Protein AF-A0A422QKW9-F1 (afdb_monomer)

Organism: NCBI:txid373040

Foldseek 3Di:
DDPDPDDPCVPPDDPVVVVVVVVVVVVVVLLVLLVVLCVVLVHDSLLLVVLLLQAPAPFFDALVQSCLQVVHDSVVSVVSQVVCVVSVQKDWDQGPVGSVGIGIHGDPVSNVSNVVSVVSNVVVVVVLVPDPPVVSLVVLLVVLLVLLVVVVDSNHRDWLWLLQAPQKDQQCPPPDQQRIDGNVVGDRARSVNIDTRDNPGDGDDPVSSNVSSVSSD

Radius of gyration: 20.52 Å; Cα contacts (8 Å, |Δi|>4): 238; chains: 1; bounding box: 56×59×45 Å

Secondary structure (DSSP, 8-state):
---PPPPGGGGPPPHHHHHHHHHHHHHHHHHHHTHHHHHHTT--HHHHHHHHHHTT-SSPBPHHHHHHHHT--HHHHHHHHHHHHHTTSEEEEE-SS-TTSEEEEE-HHHHHHHHHHHHHTHHHHHHHHTS-HHHHHHHHHHHHHHHHHHHTSTTSPPP-BGGGBTTEETTSSTTSSS--EETTTTEE--GGG--BS-TT--BPPHHHHHHHHHHH-

pLDDT: mean 90.17, std 8.01, range [47.41, 98.44]

Mean predicted aligned error: 5.59 Å

InterPro domains:
  IPR000835 MarR-type HTH domain [PF13463] (43-110)
  IPR000835 MarR-type HTH domain [PS50995] (16-149)
  IPR000835 MarR-type HTH domain [SM00347] (36-131)
  IPR023187 Transcriptional regulator MarR-type, conserved site [PS01117] (76-110)
  IPR036388 Winged helix-like DNA-binding domain superfamily [G3DSA:1.10.10.10] (6-156)
  IPR036390 Winged helix DNA-binding domain superfamily [SSF46785] (13-150)
  IPR039422 Transcription regulators MarR/SlyA-like [PTHR33164] (18-144)

Structure (mmCIF, N/CA/C/O backbone):
data_AF-A0A422QKW9-F1
#
_entry.id   AF-A0A422QKW9-F1
#
loop_
_atom_site.group_PDB
_atom_site.id
_atom_site.type_symbol
_atom_site.label_atom_id
_atom_site.label_alt_id
_atom_site.label_comp_id
_atom_site.label_asym_id
_atom_site.label_entity_id
_atom_site.label_seq_id
_atom_site.pdbx_PDB_ins_code
_atom_site.Cartn_x
_atom_site.Cartn_y
_atom_site.Cartn_z
_atom_site.occupancy
_atom_site.B_iso_or_equiv
_atom_site.auth_seq_id
_atom_site.auth_comp_id
_atom_site.auth_asym_id
_atom_site.auth_atom_id
_atom_site.pdbx_PDB_model_num
ATOM 1 N N . MET A 1 1 ? 36.009 38.088 -19.320 1.00 47.41 1 MET A N 1
ATOM 2 C CA . MET A 1 1 ? 35.447 37.090 -18.392 1.00 47.41 1 MET A CA 1
ATOM 3 C C . MET A 1 1 ? 34.006 36.921 -18.819 1.00 47.41 1 MET A C 1
ATOM 5 O O . MET A 1 1 ? 33.203 37.792 -18.518 1.00 47.41 1 MET A O 1
ATOM 9 N N . ASP A 1 2 ? 33.730 35.923 -19.657 1.00 52.62 2 ASP A N 1
ATOM 10 C CA . ASP A 1 2 ? 32.367 35.654 -20.124 1.00 52.62 2 ASP A CA 1
ATOM 11 C C . ASP A 1 2 ? 31.587 35.032 -18.972 1.00 52.62 2 ASP A C 1
ATOM 13 O O . ASP A 1 2 ? 31.796 33.874 -18.616 1.00 52.62 2 ASP A O 1
ATOM 17 N N . ILE A 1 3 ? 30.725 35.830 -18.348 1.00 58.78 3 ILE A N 1
ATOM 18 C CA . ILE A 1 3 ? 29.719 35.324 -17.421 1.00 58.78 3 ILE A CA 1
ATOM 19 C C . ILE A 1 3 ? 28.582 34.824 -18.311 1.00 58.78 3 ILE A C 1
ATOM 21 O O . ILE A 1 3 ? 27.773 35.613 -18.796 1.00 58.78 3 ILE A O 1
ATOM 25 N N . GLN A 1 4 ? 28.567 33.520 -18.592 1.00 65.81 4 GLN A N 1
ATOM 26 C CA . GLN A 1 4 ? 27.375 32.874 -19.140 1.00 65.81 4 GLN A CA 1
ATOM 27 C C . GLN A 1 4 ? 26.235 33.112 -18.135 1.00 65.81 4 GLN A C 1
ATOM 29 O O . GLN A 1 4 ? 26.439 32.847 -16.948 1.00 65.81 4 GLN A O 1
ATOM 34 N N . PRO A 1 5 ? 25.081 33.663 -18.550 1.00 65.38 5 PRO A N 1
ATOM 35 C CA . PRO A 1 5 ? 23.983 33.873 -17.622 1.00 65.38 5 PRO A CA 1
ATOM 36 C C . PRO A 1 5 ? 23.512 32.509 -17.119 1.00 65.38 5 PRO A C 1
ATOM 38 O O . PRO A 1 5 ? 23.173 31.654 -17.938 1.00 65.38 5 PRO A O 1
ATOM 41 N N . GLU A 1 6 ? 23.498 32.317 -15.796 1.00 73.25 6 GLU A N 1
ATOM 42 C CA . GLU A 1 6 ? 22.848 31.155 -15.191 1.00 73.25 6 GLU A CA 1
ATOM 43 C C . GLU A 1 6 ? 21.419 31.094 -15.724 1.00 73.25 6 GLU A C 1
ATOM 45 O O . GLU A 1 6 ? 20.615 32.023 -15.582 1.00 73.25 6 GLU A O 1
ATOM 50 N N . THR A 1 7 ? 21.122 30.011 -16.421 1.00 77.69 7 THR A N 1
ATOM 51 C CA . THR A 1 7 ? 19.778 29.744 -16.882 1.00 77.69 7 THR A CA 1
ATOM 52 C C . THR A 1 7 ? 18.961 29.229 -15.698 1.00 77.69 7 THR A C 1
ATOM 54 O O . THR A 1 7 ? 19.497 28.543 -14.828 1.00 77.69 7 THR A O 1
ATOM 57 N N . PRO A 1 8 ? 17.638 29.472 -15.642 1.00 75.62 8 PRO A N 1
ATOM 58 C CA . PRO A 1 8 ? 16.800 28.908 -14.580 1.00 75.62 8 PRO A CA 1
ATOM 59 C C . PRO A 1 8 ? 16.920 27.376 -14.457 1.00 75.62 8 PRO A C 1
ATOM 61 O O . PRO A 1 8 ? 16.680 26.817 -13.386 1.00 75.62 8 PRO A O 1
ATOM 64 N N . TRP A 1 9 ? 17.321 26.702 -15.543 1.00 83.88 9 TRP A N 1
ATOM 65 C CA . TRP A 1 9 ? 17.535 25.259 -15.616 1.00 83.88 9 TRP A CA 1
ATOM 66 C C . TRP A 1 9 ? 18.770 24.784 -14.841 1.00 83.88 9 TRP A C 1
ATOM 68 O O . TRP A 1 9 ? 18.786 23.625 -14.430 1.00 83.88 9 TRP A O 1
ATOM 78 N N . ASP A 1 10 ? 19.750 25.651 -14.583 1.00 82.12 10 ASP A N 1
ATOM 79 C CA . ASP A 1 10 ? 20.984 25.303 -13.859 1.00 82.12 10 ASP A CA 1
ATOM 80 C C . ASP A 1 10 ? 20.709 24.979 -12.380 1.00 82.12 10 ASP A C 1
ATOM 82 O O . ASP A 1 10 ? 21.467 24.261 -11.734 1.00 82.12 10 ASP A O 1
ATOM 86 N N . SER A 1 11 ? 19.560 25.433 -11.865 1.00 85.50 11 SER A N 1
ATOM 87 C CA . SER A 1 11 ? 19.039 25.106 -10.531 1.00 85.50 11 SER A CA 1
ATOM 88 C C . SER A 1 11 ? 18.042 23.937 -10.517 1.00 85.50 11 SER A C 1
ATOM 90 O O . SER A 1 11 ? 17.397 23.680 -9.497 1.00 85.50 11 SER A O 1
ATOM 92 N N . THR A 1 12 ? 17.870 23.231 -11.645 1.00 91.25 12 THR A N 1
ATOM 93 C CA . THR A 1 12 ? 16.919 22.113 -11.733 1.00 91.25 12 THR A CA 1
ATOM 94 C C . THR A 1 12 ? 17.316 21.021 -10.740 1.00 91.25 12 THR A C 1
ATOM 96 O O . THR A 1 12 ? 18.415 20.480 -10.853 1.00 91.25 12 THR A O 1
ATOM 99 N N . PRO A 1 13 ? 16.430 20.631 -9.804 1.00 92.38 13 PRO A N 1
ATOM 100 C CA . PRO A 1 13 ? 16.745 19.562 -8.870 1.00 92.38 13 PRO A CA 1
ATOM 101 C C . PRO A 1 13 ? 16.957 18.231 -9.589 1.00 92.38 13 PRO A C 1
ATOM 103 O O . PRO A 1 13 ? 16.343 17.974 -10.633 1.00 92.38 13 PRO A O 1
ATOM 106 N N . ASP A 1 14 ? 17.737 17.351 -8.963 1.00 94.69 14 ASP A N 1
ATOM 107 C CA . ASP A 1 14 ? 17.935 15.987 -9.438 1.00 94.69 14 ASP A CA 1
ATOM 108 C C . ASP A 1 14 ? 16.606 15.289 -9.741 1.00 94.69 14 ASP A C 1
ATOM 110 O O . ASP A 1 14 ? 15.589 15.461 -9.054 1.00 94.69 14 ASP A O 1
ATOM 114 N N . VAL A 1 15 ? 16.626 14.434 -10.762 1.00 94.94 15 VAL A N 1
ATOM 115 C CA . VAL A 1 15 ? 15.450 13.656 -11.175 1.00 94.94 15 VAL A CA 1
ATOM 116 C C . VAL A 1 15 ? 14.879 12.854 -9.998 1.00 94.94 15 VAL A C 1
ATOM 118 O O . VAL A 1 15 ? 13.661 12.803 -9.833 1.00 94.94 15 VAL A O 1
ATOM 121 N N . SER A 1 16 ? 15.731 12.301 -9.130 1.00 95.06 16 SER A N 1
ATOM 122 C CA . SER A 1 16 ? 15.321 11.579 -7.917 1.00 95.06 16 SER A CA 1
ATOM 123 C C . SER A 1 16 ? 14.509 12.456 -6.952 1.00 95.06 16 SER A C 1
ATOM 125 O O . SER A 1 16 ? 13.436 12.049 -6.503 1.00 95.06 16 SER A O 1
ATOM 127 N N . ALA A 1 17 ? 14.951 13.689 -6.689 1.00 95.00 17 ALA A N 1
ATOM 128 C CA . ALA A 1 17 ? 14.237 14.640 -5.837 1.00 95.00 17 ALA A CA 1
ATOM 129 C C . ALA A 1 17 ? 12.882 15.046 -6.444 1.00 95.00 17 ALA A C 1
ATOM 131 O O . ALA A 1 17 ? 11.871 15.170 -5.741 1.00 95.00 17 ALA A O 1
ATOM 132 N N . ARG A 1 18 ? 12.835 15.199 -7.771 1.00 95.50 18 ARG A N 1
ATOM 133 C CA . ARG A 1 18 ? 11.602 15.515 -8.505 1.00 95.50 18 ARG A CA 1
ATOM 134 C C . ARG A 1 18 ? 10.601 14.358 -8.481 1.00 95.50 18 ARG A C 1
ATOM 136 O O . ARG A 1 18 ? 9.409 14.617 -8.329 1.00 95.50 18 ARG A O 1
ATOM 143 N N . ILE A 1 19 ? 11.064 13.105 -8.551 1.00 95.75 19 ILE A N 1
ATOM 144 C CA . ILE A 1 19 ? 10.220 11.908 -8.379 1.00 95.75 19 ILE A CA 1
ATOM 145 C C . ILE A 1 19 ? 9.583 11.898 -6.986 1.00 95.75 19 ILE A C 1
ATOM 147 O O . ILE A 1 19 ? 8.363 11.784 -6.875 1.00 95.75 19 ILE A O 1
ATOM 151 N N . VAL A 1 20 ? 10.379 12.079 -5.925 1.00 95.38 20 VAL A N 1
ATOM 152 C CA . VAL A 1 20 ? 9.868 12.112 -4.541 1.00 95.38 20 VAL A CA 1
ATOM 153 C C . VAL A 1 20 ? 8.843 13.235 -4.361 1.00 95.38 20 VAL A C 1
ATOM 155 O O . VAL A 1 20 ? 7.774 13.019 -3.786 1.00 95.38 20 VAL A O 1
ATOM 158 N N . THR A 1 21 ? 9.122 14.416 -4.918 1.00 96.62 21 THR A N 1
ATOM 159 C CA . THR A 1 21 ? 8.190 15.553 -4.899 1.00 96.62 21 THR A CA 1
ATOM 160 C C . THR A 1 21 ? 6.874 15.214 -5.600 1.00 96.62 21 THR A C 1
ATOM 162 O O . THR A 1 21 ? 5.802 15.470 -5.051 1.00 96.62 21 THR A O 1
ATOM 165 N N . ALA A 1 22 ? 6.929 14.603 -6.787 1.00 96.44 22 ALA A N 1
ATOM 166 C CA . ALA A 1 22 ? 5.740 14.207 -7.538 1.00 96.44 22 ALA A CA 1
ATOM 167 C C . ALA A 1 22 ? 4.883 13.189 -6.766 1.00 96.44 22 ALA A C 1
ATOM 169 O O . ALA A 1 22 ? 3.675 13.392 -6.629 1.00 96.44 22 ALA A O 1
ATOM 170 N N . ILE A 1 23 ? 5.504 12.153 -6.188 1.00 95.88 23 ILE A N 1
ATOM 171 C CA . ILE A 1 23 ? 4.816 11.152 -5.356 1.00 95.88 23 ILE A CA 1
ATOM 172 C C . ILE A 1 23 ? 4.136 11.825 -4.157 1.00 95.88 23 ILE A C 1
ATOM 174 O O . ILE A 1 23 ? 2.957 11.581 -3.903 1.00 95.88 23 ILE A O 1
ATOM 178 N N . GLY A 1 24 ? 4.833 12.724 -3.455 1.00 95.81 24 GLY A N 1
ATOM 179 C CA . GLY A 1 24 ? 4.269 13.450 -2.313 1.00 95.81 24 GLY A CA 1
ATOM 180 C C . GLY A 1 24 ? 3.065 14.327 -2.681 1.00 95.81 24 GLY A C 1
ATOM 181 O O . GLY A 1 24 ? 2.088 14.405 -1.926 1.00 95.81 24 GLY A O 1
ATOM 182 N N . ARG A 1 25 ? 3.089 14.960 -3.863 1.00 96.25 25 ARG A N 1
ATOM 183 C CA . ARG A 1 25 ? 1.950 15.738 -4.381 1.00 96.25 25 ARG A CA 1
ATOM 184 C C . ARG A 1 25 ? 0.758 14.842 -4.699 1.00 96.25 25 ARG A C 1
ATOM 186 O O . ARG A 1 25 ? -0.346 15.168 -4.271 1.00 96.25 25 ARG A O 1
ATOM 193 N N . ILE A 1 26 ? 0.982 13.707 -5.363 1.00 95.25 26 ILE A N 1
ATOM 194 C CA . ILE A 1 26 ? -0.072 12.722 -5.642 1.00 95.25 26 ILE A CA 1
ATOM 195 C C . ILE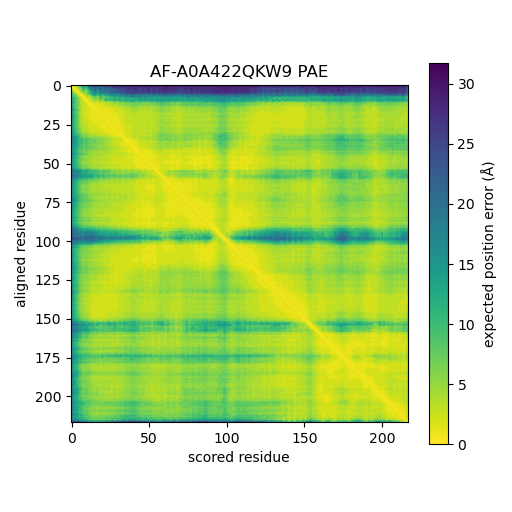 A 1 26 ? -0.673 12.212 -4.328 1.00 95.25 26 ILE A C 1
ATOM 197 O O . ILE A 1 26 ? -1.879 12.321 -4.136 1.00 95.25 26 ILE A O 1
ATOM 201 N N . ALA A 1 27 ? 0.153 11.770 -3.376 1.00 92.25 27 ALA A N 1
ATOM 202 C CA . ALA A 1 27 ? -0.303 11.288 -2.071 1.00 92.25 27 ALA A CA 1
ATOM 203 C C . ALA A 1 27 ? -1.132 12.333 -1.301 1.00 92.25 27 ALA A C 1
ATOM 205 O O . ALA A 1 27 ? -2.083 12.000 -0.597 1.00 92.25 27 ALA A O 1
ATOM 206 N N . THR A 1 28 ? -0.799 13.617 -1.438 1.00 92.69 28 THR A N 1
ATOM 207 C CA . THR A 1 28 ? -1.582 14.705 -0.836 1.00 92.69 28 THR A CA 1
ATOM 208 C C . THR A 1 28 ? -2.967 14.826 -1.467 1.00 92.69 28 THR A C 1
ATOM 210 O O . THR A 1 28 ? -3.948 14.944 -0.738 1.00 92.69 28 THR A O 1
ATOM 213 N N . VAL A 1 29 ? -3.061 14.749 -2.797 1.00 92.25 29 VAL A N 1
ATOM 214 C CA . VAL A 1 29 ? -4.347 14.795 -3.509 1.00 92.25 29 VAL A CA 1
ATOM 215 C C . VAL A 1 29 ? -5.195 13.556 -3.208 1.00 92.25 29 VAL A C 1
ATOM 217 O O . VAL A 1 29 ? -6.388 13.700 -2.964 1.00 92.25 29 VAL A O 1
ATOM 220 N N . LEU A 1 30 ? -4.596 12.362 -3.144 1.00 91.12 30 LEU A N 1
ATOM 221 C CA . LEU A 1 30 ? -5.302 11.130 -2.759 1.00 91.12 30 LEU A CA 1
ATOM 222 C C . LEU A 1 30 ? -5.926 11.254 -1.362 1.00 91.12 30 LEU A C 1
ATOM 224 O O . LEU A 1 30 ? -7.122 11.027 -1.195 1.00 91.12 30 LEU A O 1
ATOM 228 N N . ARG A 1 31 ? -5.148 11.714 -0.372 1.00 87.50 31 ARG A N 1
ATOM 229 C CA . ARG A 1 31 ? -5.660 11.956 0.989 1.00 87.50 31 ARG A CA 1
ATOM 230 C C . ARG A 1 31 ? -6.769 13.006 1.022 1.00 87.50 31 ARG A C 1
ATOM 232 O O . ARG A 1 31 ? -7.725 12.848 1.774 1.00 87.50 31 ARG A O 1
ATOM 239 N N . ALA A 1 32 ? -6.657 14.061 0.214 1.00 87.88 32 ALA A N 1
ATOM 240 C CA . ALA A 1 32 ? -7.704 15.072 0.095 1.00 87.88 32 ALA A CA 1
ATOM 241 C C . ALA A 1 32 ? -8.991 14.500 -0.526 1.00 87.88 32 ALA A C 1
ATOM 243 O O . ALA A 1 32 ? -10.078 14.848 -0.076 1.00 87.88 32 ALA A O 1
ATOM 244 N N . GLY A 1 33 ? -8.887 13.582 -1.493 1.00 87.12 33 GLY A N 1
ATOM 245 C CA . GLY A 1 33 ? -10.044 12.905 -2.089 1.00 87.12 33 GLY A CA 1
ATOM 246 C C . GLY A 1 33 ? -10.861 12.103 -1.073 1.00 87.12 33 GLY A C 1
ATOM 247 O O . GLY A 1 33 ? -12.086 12.130 -1.100 1.00 87.12 33 GLY A O 1
ATOM 248 N N . MET A 1 34 ? -10.202 11.464 -0.103 1.00 87.50 34 MET A N 1
ATOM 249 C CA . MET A 1 34 ? -10.877 10.714 0.968 1.00 87.50 34 MET A CA 1
ATOM 250 C C . MET A 1 34 ? -11.497 11.606 2.056 1.00 87.50 34 MET A C 1
ATOM 252 O O . MET A 1 34 ? -12.209 11.098 2.930 1.00 87.50 34 MET A O 1
ATOM 256 N N . TRP A 1 35 ? -11.222 12.915 2.049 1.00 88.88 35 TRP A N 1
ATOM 257 C CA . TRP A 1 35 ? -11.573 13.825 3.142 1.00 88.88 35 TRP A CA 1
ATOM 258 C C . TRP A 1 35 ? -13.082 13.946 3.362 1.00 88.88 35 TRP A C 1
ATOM 260 O O . TRP A 1 35 ? -13.536 13.910 4.505 1.00 88.88 35 TRP A O 1
ATOM 270 N N . GLU A 1 36 ? -13.861 14.072 2.286 1.00 85.88 36 GLU A N 1
ATOM 271 C CA . GLU A 1 36 ? -15.317 14.243 2.360 1.00 85.88 36 GLU A CA 1
ATOM 272 C C . GLU A 1 36 ? -15.985 13.030 3.018 1.00 85.88 36 GLU A C 1
ATOM 274 O O . GLU A 1 36 ? -16.689 13.171 4.022 1.00 85.88 36 GLU A O 1
ATOM 279 N N . VAL A 1 37 ? -15.669 11.827 2.524 1.00 89.56 37 VAL A N 1
ATOM 280 C CA . VAL A 1 37 ? -16.176 10.568 3.085 1.00 89.56 37 VAL A CA 1
ATOM 281 C C . VAL A 1 37 ? -15.732 10.418 4.539 1.00 89.56 37 VAL A C 1
ATOM 283 O O . VAL A 1 37 ? -16.567 10.180 5.411 1.00 89.56 37 VAL A O 1
ATOM 286 N N . SER A 1 38 ? -14.446 10.640 4.828 1.00 91.06 38 SER A N 1
ATOM 287 C CA . SER A 1 38 ? -13.910 10.525 6.191 1.00 91.06 38 SER A CA 1
ATOM 288 C C . SER A 1 38 ? -14.607 11.479 7.161 1.00 91.06 38 SER A C 1
ATOM 290 O O . SER A 1 38 ? -14.982 11.073 8.256 1.00 91.06 38 SER A O 1
ATOM 292 N N . THR A 1 39 ? -14.849 12.725 6.750 1.00 91.69 39 THR A N 1
ATOM 293 C CA . THR A 1 39 ? -15.529 13.730 7.580 1.00 91.69 39 THR A CA 1
ATOM 294 C C . THR A 1 39 ? -16.980 13.340 7.848 1.00 91.69 39 THR A C 1
ATOM 296 O O . THR A 1 39 ? -17.421 13.411 8.995 1.00 91.69 39 THR A O 1
ATOM 299 N N . SER A 1 40 ? -17.705 12.873 6.824 1.00 91.69 40 SER A N 1
ATOM 300 C CA . SER A 1 40 ? -19.106 12.447 6.966 1.00 91.69 40 SER A CA 1
ATOM 301 C C . SER A 1 40 ? -19.282 11.260 7.925 1.00 91.69 40 SER A C 1
ATOM 303 O O . SER A 1 40 ? -20.272 11.185 8.646 1.00 91.69 40 SER A O 1
ATOM 305 N N . GLU A 1 41 ? -18.277 10.384 8.004 1.00 93.50 41 GLU A N 1
ATOM 306 C CA . GLU A 1 41 ? -18.235 9.210 8.890 1.00 93.50 41 GLU A CA 1
ATOM 307 C C . GLU A 1 41 ? -17.561 9.510 10.252 1.00 93.50 41 GLU A C 1
ATOM 309 O O . GLU A 1 41 ? -17.390 8.638 11.120 1.00 93.50 41 GLU A O 1
ATOM 314 N N . GLY A 1 42 ? -17.139 10.763 10.461 1.00 94.75 42 GLY A N 1
ATOM 315 C CA . GLY A 1 42 ? -16.399 11.207 11.641 1.00 94.75 42 GLY A CA 1
ATOM 316 C C . GLY A 1 42 ? -15.104 10.421 11.862 1.00 94.75 42 GLY A C 1
ATOM 317 O O . GLY A 1 42 ? -14.791 10.077 13.007 1.00 94.75 42 GLY A O 1
ATOM 318 N N . LEU A 1 43 ? -14.417 10.053 10.780 1.00 96.31 43 LEU A N 1
ATOM 319 C CA . LEU A 1 43 ? -13.161 9.313 10.775 1.00 96.31 43 LEU A CA 1
ATOM 320 C C . LEU A 1 43 ? -11.972 10.266 10.731 1.00 96.31 43 LEU A C 1
ATOM 322 O O . LEU A 1 43 ? -11.938 11.216 9.951 1.00 96.31 43 LEU A O 1
ATOM 326 N N . ASN A 1 44 ? -10.954 9.964 11.532 1.00 93.06 44 ASN A N 1
ATOM 327 C CA . ASN A 1 44 ? -9.643 10.583 11.361 1.00 93.06 44 ASN A CA 1
ATOM 328 C C . ASN A 1 44 ? -8.834 9.855 10.255 1.00 93.06 44 ASN A C 1
ATOM 330 O O . ASN A 1 44 ? -9.215 8.756 9.839 1.00 93.06 44 ASN A O 1
ATOM 334 N N . PRO A 1 45 ? -7.694 10.414 9.801 1.00 89.56 45 PRO A N 1
ATOM 335 C CA . PRO A 1 45 ? -6.902 9.805 8.730 1.00 89.56 45 PRO A CA 1
ATOM 336 C C . PRO A 1 45 ? -6.443 8.369 9.018 1.00 89.56 45 PRO A C 1
ATOM 338 O O . PRO A 1 45 ? -6.509 7.521 8.136 1.00 89.56 45 PRO A O 1
ATOM 341 N N . ALA A 1 46 ? -6.024 8.066 10.252 1.00 92.62 46 ALA A N 1
ATOM 342 C CA . ALA A 1 46 ? -5.583 6.719 10.618 1.00 92.62 46 ALA A CA 1
ATOM 343 C C . ALA A 1 46 ? -6.740 5.710 10.585 1.00 92.62 46 ALA A C 1
ATOM 345 O O . ALA A 1 46 ? -6.558 4.572 10.172 1.00 92.62 46 ALA A O 1
ATOM 346 N N . GLN A 1 47 ? -7.941 6.122 10.990 1.00 96.06 47 GLN A N 1
ATOM 347 C CA . GLN A 1 47 ? -9.136 5.283 10.955 1.00 96.06 47 GLN A CA 1
ATOM 348 C C . GLN A 1 47 ? -9.573 4.978 9.520 1.00 96.06 47 GLN A C 1
ATOM 350 O O . GLN A 1 47 ? -9.860 3.823 9.217 1.00 96.06 47 GLN A O 1
ATOM 355 N N . ALA A 1 48 ? -9.585 5.983 8.639 1.00 94.00 48 ALA A N 1
ATOM 356 C CA . ALA A 1 48 ? -9.898 5.790 7.223 1.00 94.00 48 ALA A CA 1
ATOM 357 C C . ALA A 1 48 ? -8.889 4.846 6.547 1.00 94.00 48 ALA A C 1
ATOM 359 O O . ALA A 1 48 ? -9.287 3.914 5.850 1.00 94.00 48 ALA A O 1
ATOM 360 N N . GLU A 1 49 ? -7.597 5.026 6.833 1.00 92.06 49 GLU A N 1
ATOM 361 C CA . GLU A 1 49 ? -6.536 4.154 6.326 1.00 92.06 49 GLU A CA 1
ATOM 362 C C . GLU A 1 49 ? -6.655 2.721 6.870 1.00 92.06 49 GLU A C 1
ATOM 364 O O . GLU A 1 49 ? -6.488 1.766 6.120 1.00 92.06 49 GLU A O 1
ATOM 369 N N . ILE A 1 50 ? -7.025 2.528 8.145 1.00 95.31 50 ILE A N 1
ATOM 370 C CA . ILE A 1 50 ? -7.304 1.185 8.689 1.00 95.31 50 ILE A CA 1
ATOM 371 C C . ILE A 1 50 ? -8.440 0.512 7.916 1.00 95.31 50 ILE A C 1
ATOM 373 O O . ILE A 1 50 ? -8.315 -0.663 7.577 1.00 95.31 50 ILE A O 1
ATOM 377 N N . LEU A 1 51 ? -9.539 1.220 7.633 1.00 95.81 51 LEU A N 1
ATOM 378 C CA . LEU A 1 51 ? -10.647 0.643 6.867 1.00 95.81 51 LEU A CA 1
ATOM 379 C C . LEU A 1 51 ? -10.207 0.256 5.452 1.00 95.81 51 LEU A C 1
ATOM 381 O O . LEU A 1 51 ? -10.559 -0.827 4.991 1.00 95.81 51 LEU A O 1
ATOM 385 N N . HIS A 1 52 ? -9.392 1.093 4.805 1.00 91.12 52 HIS A N 1
ATOM 386 C CA . HIS A 1 52 ? -8.819 0.795 3.495 1.00 91.12 52 HIS A CA 1
ATOM 387 C C . HIS A 1 52 ? -7.873 -0.419 3.529 1.00 91.12 52 HIS A C 1
ATOM 389 O O . HIS A 1 52 ? -8.012 -1.328 2.719 1.00 91.12 52 HIS A O 1
ATOM 395 N N . LEU A 1 53 ? -6.974 -0.511 4.514 1.00 90.88 53 LEU A N 1
ATOM 396 C CA . LEU A 1 53 ? -6.052 -1.646 4.669 1.00 90.88 53 LEU A CA 1
ATOM 397 C C . LEU A 1 53 ? -6.766 -2.965 5.000 1.00 90.88 53 LEU A C 1
ATOM 399 O O . LEU A 1 53 ? -6.267 -4.045 4.667 1.00 90.88 53 LEU A O 1
ATOM 403 N N . LEU A 1 54 ? -7.907 -2.890 5.689 1.00 92.69 54 LEU A N 1
ATOM 404 C CA . LEU A 1 54 ? -8.763 -4.042 5.969 1.00 92.69 54 LEU A CA 1
ATOM 405 C C . LEU A 1 54 ? -9.673 -4.403 4.784 1.00 92.69 54 LEU A C 1
ATOM 407 O O . LEU A 1 54 ? -10.231 -5.503 4.765 1.00 92.69 54 LEU A O 1
ATOM 411 N N . GLN A 1 55 ? -9.809 -3.520 3.795 1.00 88.94 55 GLN A N 1
ATOM 412 C CA . GLN A 1 55 ? -10.589 -3.773 2.591 1.00 88.94 55 GLN A CA 1
ATOM 413 C C . GLN A 1 55 ? -9.985 -4.952 1.813 1.00 88.94 55 GLN A C 1
ATOM 415 O O . GLN A 1 55 ? -8.768 -5.098 1.716 1.00 88.94 55 GLN A O 1
ATOM 420 N N . HIS A 1 56 ? -10.838 -5.828 1.280 1.00 82.12 56 HIS A N 1
ATOM 421 C CA . HIS A 1 56 ? -10.444 -7.044 0.547 1.00 82.12 56 HIS A CA 1
ATOM 422 C C . HIS A 1 56 ? -9.635 -8.077 1.360 1.00 82.12 56 HIS A C 1
ATOM 424 O O . HIS A 1 56 ? -9.079 -9.026 0.797 1.00 82.12 56 HIS 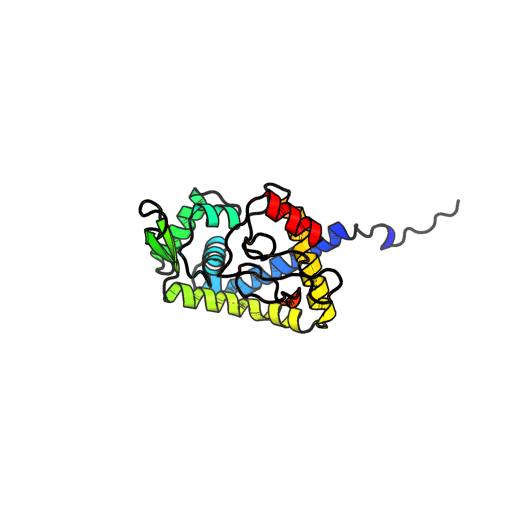A O 1
ATOM 430 N N . ARG A 1 57 ? -9.579 -7.945 2.693 1.00 85.75 57 ARG A N 1
ATOM 431 C CA . ARG A 1 57 ? -8.990 -8.962 3.572 1.00 85.75 57 ARG A CA 1
ATOM 432 C C . ARG A 1 57 ? -9.984 -10.089 3.814 1.00 85.75 57 ARG A C 1
ATOM 434 O O . ARG A 1 57 ? -10.965 -9.925 4.529 1.00 85.75 57 ARG A O 1
ATOM 441 N N . THR A 1 58 ? -9.686 -11.261 3.265 1.00 79.06 58 THR A N 1
ATOM 442 C CA . THR A 1 58 ? -10.443 -12.493 3.538 1.00 79.06 58 THR A CA 1
ATOM 443 C C . THR A 1 58 ? -10.147 -13.046 4.934 1.00 79.06 58 THR A C 1
ATOM 445 O O . THR A 1 58 ? -11.037 -13.571 5.596 1.00 79.06 58 THR A O 1
ATOM 448 N N . ARG A 1 59 ? -8.908 -12.875 5.414 1.00 83.50 59 ARG A N 1
ATOM 449 C CA . ARG A 1 59 ? -8.457 -13.248 6.763 1.00 83.50 59 ARG A CA 1
ATOM 450 C C . ARG A 1 59 ? -8.315 -12.026 7.660 1.00 83.50 59 ARG A C 1
ATOM 452 O O . ARG A 1 59 ? -7.985 -10.936 7.201 1.00 83.50 59 ARG A O 1
ATOM 459 N N . GLY A 1 60 ? -8.520 -12.220 8.959 1.00 86.56 60 GLY A N 1
ATOM 460 C CA . GLY A 1 60 ? -8.396 -11.135 9.928 1.00 86.56 60 GLY A CA 1
ATOM 461 C C . GLY A 1 60 ? -6.953 -10.662 10.110 1.00 86.56 60 GLY A C 1
ATOM 462 O O . GLY A 1 60 ? -6.004 -11.444 10.054 1.00 86.56 60 GLY A O 1
ATOM 463 N N . VAL A 1 61 ? -6.787 -9.366 10.362 1.00 90.50 61 VAL A N 1
ATOM 464 C CA . VAL A 1 61 ? -5.477 -8.702 10.410 1.00 90.50 61 VAL A CA 1
ATOM 465 C C . VAL A 1 61 ? -5.036 -8.437 11.850 1.00 90.50 61 VAL A C 1
ATOM 467 O O . VAL A 1 61 ? -5.843 -8.114 12.721 1.00 90.50 61 VAL A O 1
ATOM 470 N N . ARG A 1 62 ? -3.734 -8.567 12.127 1.00 91.81 62 ARG A N 1
ATOM 471 C CA . ARG A 1 62 ? -3.148 -8.265 13.443 1.00 91.81 62 ARG A CA 1
ATOM 472 C C . ARG A 1 62 ? -2.998 -6.761 13.660 1.00 91.81 62 ARG A C 1
ATOM 474 O O . ARG A 1 62 ? -2.583 -6.033 12.762 1.00 91.81 62 ARG A O 1
ATOM 481 N N . LEU A 1 63 ? -3.196 -6.319 14.901 1.00 93.00 63 LEU A N 1
ATOM 482 C CA . LEU A 1 63 ? -2.940 -4.931 15.301 1.00 93.00 63 LEU A CA 1
ATOM 483 C C . LEU A 1 63 ? -1.486 -4.502 15.039 1.00 93.00 63 LEU A C 1
ATOM 485 O O . LEU A 1 63 ? -1.243 -3.397 14.568 1.00 93.00 63 LEU A O 1
ATOM 489 N N . SER A 1 64 ? -0.524 -5.385 15.318 1.00 90.94 64 SER A N 1
ATOM 490 C CA . SER A 1 64 ? 0.902 -5.121 15.089 1.00 90.94 64 SER A CA 1
ATOM 491 C C . SER A 1 64 ? 1.221 -4.870 13.617 1.00 90.94 64 SER A C 1
ATOM 493 O O . SER A 1 64 ? 2.080 -4.049 13.310 1.00 90.94 64 SER A O 1
ATOM 495 N N . TRP A 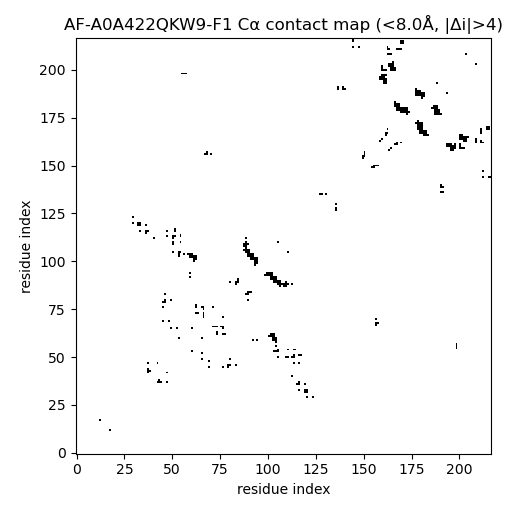1 65 ? 0.513 -5.539 12.705 1.00 89.38 65 TRP A N 1
ATOM 496 C CA . TRP A 1 65 ? 0.653 -5.297 11.276 1.00 89.38 65 TRP A CA 1
ATOM 497 C C . TRP A 1 65 ? 0.082 -3.928 10.892 1.00 89.38 65 TRP A C 1
ATOM 499 O O . TRP A 1 65 ? 0.779 -3.170 10.227 1.00 89.38 65 TRP A O 1
ATOM 509 N N . LEU A 1 66 ? -1.109 -3.555 11.384 1.00 92.12 66 LEU A N 1
ATOM 510 C CA . LEU A 1 66 ? -1.677 -2.218 11.134 1.00 92.12 66 LEU A CA 1
ATOM 511 C C . LEU A 1 66 ? -0.751 -1.104 11.633 1.00 92.12 66 LEU A C 1
ATOM 513 O O . LEU A 1 66 ? -0.509 -0.145 10.910 1.00 92.12 66 LEU A O 1
ATOM 517 N N . ALA A 1 67 ? -0.192 -1.249 12.838 1.00 92.31 67 ALA A N 1
ATOM 518 C CA . ALA A 1 67 ? 0.748 -0.278 13.397 1.00 92.31 67 ALA A CA 1
ATOM 519 C C . ALA A 1 67 ? 1.975 -0.077 12.490 1.00 92.31 67 ALA A C 1
ATOM 521 O O . ALA A 1 67 ? 2.371 1.061 12.240 1.00 92.31 67 ALA A O 1
ATOM 522 N N . LYS A 1 68 ? 2.527 -1.172 11.940 1.00 89.50 68 LYS A N 1
ATOM 523 C CA . LYS A 1 68 ? 3.630 -1.121 10.968 1.00 89.50 68 LYS A CA 1
ATOM 524 C C . LYS A 1 68 ? 3.217 -0.434 9.665 1.00 89.50 68 LYS A C 1
ATOM 526 O O . LYS A 1 68 ? 3.930 0.457 9.223 1.00 89.50 68 LYS A O 1
ATOM 531 N N . GLN A 1 69 ? 2.078 -0.807 9.073 1.00 88.88 69 GLN A N 1
ATOM 532 C CA . GLN A 1 69 ? 1.615 -0.205 7.812 1.00 88.88 69 GLN A CA 1
ATOM 533 C C . GLN A 1 69 ? 1.391 1.303 7.938 1.00 88.88 69 GLN A C 1
ATOM 535 O O . GLN A 1 69 ? 1.813 2.076 7.086 1.00 88.88 69 GLN A O 1
ATOM 540 N N . LEU A 1 70 ? 0.786 1.726 9.046 1.00 89.69 70 LEU A N 1
ATOM 541 C CA . LEU A 1 70 ? 0.505 3.130 9.340 1.00 89.69 70 LEU A CA 1
ATOM 542 C C . LEU A 1 70 ? 1.741 3.912 9.807 1.00 89.69 70 LEU A C 1
ATOM 544 O O . LEU A 1 70 ? 1.670 5.131 9.932 1.00 89.69 70 LEU A O 1
ATOM 548 N N . SER A 1 71 ? 2.854 3.231 10.105 1.00 90.06 71 SER A N 1
ATOM 549 C CA . SER A 1 71 ? 4.039 3.823 10.743 1.00 90.06 71 SER A CA 1
ATOM 550 C C . SER A 1 71 ? 3.710 4.583 12.043 1.00 90.06 71 SER A C 1
ATOM 552 O O . SER A 1 71 ? 4.229 5.670 12.294 1.00 90.06 71 SER A O 1
ATOM 554 N N . ILE A 1 72 ? 2.837 4.008 12.883 1.00 92.06 72 ILE A N 1
ATOM 555 C CA . ILE A 1 72 ? 2.435 4.568 14.187 1.00 92.06 72 ILE A CA 1
ATOM 556 C C . ILE A 1 72 ? 2.703 3.587 15.330 1.00 92.06 72 ILE A C 1
ATOM 558 O O . ILE A 1 72 ? 2.934 2.395 15.126 1.00 92.06 72 ILE A O 1
ATOM 562 N N . SER A 1 73 ? 2.636 4.081 16.568 1.00 94.25 73 SER A N 1
ATOM 563 C CA . SER A 1 73 ? 2.787 3.229 17.749 1.00 94.25 73 SER A CA 1
ATOM 564 C C . SER A 1 73 ? 1.646 2.208 17.873 1.00 94.25 73 SER A C 1
ATOM 566 O O . SER A 1 73 ? 0.510 2.462 17.466 1.00 94.25 73 SER A O 1
ATOM 568 N N . ALA A 1 74 ? 1.923 1.067 18.512 1.00 93.81 74 ALA A N 1
ATOM 569 C CA . ALA A 1 74 ? 0.896 0.068 18.810 1.00 93.81 74 ALA A CA 1
ATOM 570 C C . ALA A 1 74 ? -0.243 0.637 19.679 1.00 93.81 74 ALA A C 1
ATOM 572 O O . ALA A 1 74 ? -1.394 0.248 19.496 1.00 93.81 74 ALA A O 1
ATOM 573 N N . ALA A 1 75 ? 0.064 1.585 20.574 1.00 96.06 75 ALA A N 1
ATOM 574 C CA . ALA A 1 75 ? -0.934 2.286 21.378 1.00 96.06 75 ALA A CA 1
ATOM 575 C C . ALA A 1 75 ? -1.868 3.127 20.492 1.00 96.06 75 ALA A C 1
ATOM 577 O O . ALA A 1 75 ? -3.077 2.925 20.511 1.00 96.06 75 ALA A O 1
ATOM 578 N N . SER A 1 76 ? -1.312 3.964 19.610 1.00 96.12 76 SER A N 1
ATOM 579 C CA . SER A 1 76 ? -2.093 4.794 18.680 1.00 96.12 76 SER A CA 1
ATOM 580 C C . SER A 1 76 ? -2.940 3.962 17.707 1.00 96.12 76 SER A C 1
ATOM 582 O O . SER A 1 76 ? -4.081 4.320 17.399 1.00 96.12 76 SER A O 1
ATOM 584 N N . ALA A 1 77 ? -2.404 2.832 17.235 1.00 95.94 77 ALA A N 1
ATOM 585 C CA . ALA A 1 77 ? -3.161 1.878 16.430 1.00 95.94 77 ALA A CA 1
ATOM 586 C C . ALA A 1 77 ? -4.309 1.255 17.241 1.00 95.94 77 ALA A C 1
ATOM 588 O O . ALA A 1 77 ? -5.428 1.158 16.741 1.00 95.94 77 ALA A O 1
ATOM 589 N N . SER A 1 78 ? -4.054 0.868 18.497 1.00 96.25 78 SER A N 1
ATOM 590 C CA . SER A 1 78 ? -5.072 0.316 19.398 1.00 96.25 78 SER A CA 1
ATOM 591 C C . SER A 1 78 ? -6.207 1.306 19.641 1.00 96.25 78 SER A C 1
ATOM 593 O O . SER A 1 78 ? -7.370 0.918 19.545 1.00 96.25 78 SER A O 1
ATOM 595 N N . ASP A 1 79 ? -5.886 2.577 19.888 1.00 97.38 79 ASP A N 1
ATOM 596 C CA . ASP A 1 79 ? -6.873 3.638 20.111 1.00 97.38 79 ASP A CA 1
ATOM 597 C C . ASP A 1 79 ? -7.742 3.863 18.868 1.00 97.38 79 ASP A C 1
ATOM 599 O O . ASP A 1 79 ? -8.971 3.935 18.955 1.00 97.38 79 ASP A O 1
ATOM 603 N N . SER A 1 80 ? -7.119 3.890 17.686 1.00 97.75 80 SER A N 1
ATOM 604 C CA . SER A 1 80 ? -7.834 4.027 16.411 1.00 97.75 80 SER A CA 1
ATOM 605 C C . SER A 1 80 ? -8.765 2.838 16.153 1.00 97.75 80 SER A C 1
ATOM 607 O O . SER A 1 80 ? -9.920 3.026 15.772 1.00 97.75 80 SER A O 1
ATOM 609 N N . VAL A 1 81 ? -8.300 1.615 16.426 1.00 97.75 81 VAL A N 1
ATOM 610 C CA . VAL A 1 81 ? -9.115 0.396 16.320 1.00 97.75 81 VAL A CA 1
ATOM 611 C C . VAL A 1 81 ? -10.248 0.391 17.344 1.00 97.75 81 VAL A C 1
ATOM 613 O O . VAL A 1 81 ? -11.364 0.018 17.000 1.00 97.75 81 VAL A O 1
ATOM 616 N N . ALA A 1 82 ? -10.006 0.807 18.588 1.00 97.75 82 ALA A N 1
ATOM 617 C CA . ALA A 1 82 ? -11.044 0.889 19.612 1.00 97.75 82 ALA A CA 1
ATOM 618 C C . ALA A 1 82 ? -12.151 1.873 19.206 1.00 97.75 82 ALA A C 1
ATOM 620 O O . ALA A 1 82 ? -13.332 1.547 19.312 1.00 97.75 82 ALA A O 1
ATOM 621 N N . ALA A 1 83 ? -11.782 3.031 18.656 1.00 98.06 83 ALA A N 1
ATOM 622 C CA . ALA A 1 83 ? -12.743 3.985 18.114 1.00 98.06 83 ALA A CA 1
ATOM 623 C C . ALA A 1 83 ? -13.554 3.400 16.942 1.00 98.06 83 ALA A C 1
ATOM 625 O O . ALA A 1 83 ? -14.769 3.580 16.896 1.00 98.06 83 ALA A O 1
ATOM 626 N N . LEU A 1 84 ? -12.919 2.655 16.028 1.00 98.44 84 LEU A N 1
ATOM 627 C CA . LEU A 1 84 ? -13.612 1.972 14.926 1.00 98.44 84 LEU A CA 1
ATOM 628 C C . LEU A 1 84 ? -14.550 0.855 15.404 1.00 98.44 84 LEU A C 1
ATOM 630 O O . LEU A 1 84 ? -15.618 0.668 14.823 1.00 98.44 84 LEU A O 1
ATOM 634 N N . VAL A 1 85 ? -14.182 0.138 16.469 1.00 98.31 85 VAL A N 1
ATOM 635 C CA . VAL A 1 85 ? -15.054 -0.852 17.122 1.00 98.31 85 VAL A CA 1
ATOM 636 C C . VAL A 1 85 ? -16.263 -0.166 17.754 1.00 98.31 85 VAL A C 1
ATOM 638 O O . VAL A 1 85 ? -17.387 -0.611 17.545 1.00 98.31 85 VAL A O 1
ATOM 641 N N . ASN A 1 86 ? -16.062 0.951 18.458 1.00 97.94 86 ASN A N 1
ATOM 642 C CA . ASN A 1 86 ? -17.156 1.726 19.055 1.00 97.94 86 ASN A CA 1
ATOM 643 C C . ASN A 1 86 ? -18.103 2.317 17.998 1.00 97.94 86 ASN A C 1
ATOM 645 O O . ASN A 1 86 ? -19.299 2.427 18.242 1.00 97.94 86 ASN A O 1
ATOM 649 N N . LYS A 1 87 ? -17.579 2.661 16.816 1.00 97.81 87 LYS A N 1
ATOM 650 C CA . LYS A 1 87 ? -18.370 3.072 15.644 1.00 97.81 87 LYS A CA 1
ATOM 651 C C . LYS A 1 87 ? -19.075 1.902 14.940 1.00 97.81 87 LYS A C 1
ATOM 653 O O . LYS A 1 87 ? -19.815 2.138 13.995 1.00 97.81 87 LYS A O 1
ATOM 658 N N . GLY A 1 88 ? -18.825 0.654 15.343 1.00 98.06 88 GLY A N 1
ATOM 659 C CA . GLY A 1 88 ? -19.400 -0.533 14.708 1.00 98.06 88 GLY A CA 1
ATOM 660 C C . GLY A 1 88 ? -18.817 -0.868 13.332 1.00 98.06 88 GLY A C 1
ATOM 661 O O . GLY A 1 88 ? -19.405 -1.675 12.619 1.00 98.06 88 GLY A O 1
ATOM 662 N N . LEU A 1 89 ? -17.674 -0.287 12.947 1.00 98.31 89 LEU A N 1
ATOM 663 C CA . LEU A 1 89 ? -17.053 -0.469 11.622 1.00 98.31 89 LEU A CA 1
ATOM 664 C C . LEU A 1 89 ? -16.015 -1.599 11.596 1.00 98.31 89 LEU A C 1
ATOM 666 O O . LEU A 1 89 ? -15.737 -2.185 10.552 1.00 98.31 89 LEU A O 1
ATOM 670 N N . VAL A 1 90 ? -15.436 -1.922 12.752 1.00 98.25 90 VAL A N 1
ATOM 671 C CA . VAL A 1 90 ? -14.462 -3.008 12.914 1.00 98.25 90 VAL A CA 1
ATOM 672 C C . VAL A 1 90 ? -14.922 -3.936 14.027 1.00 98.25 90 VAL A C 1
ATOM 674 O O . VAL A 1 90 ? -15.451 -3.493 15.044 1.00 98.25 90 VAL A O 1
ATOM 677 N N . ARG A 1 91 ? -14.675 -5.236 13.871 1.00 96.88 91 ARG A N 1
ATOM 678 C CA . ARG A 1 91 ? -14.868 -6.240 14.922 1.00 96.88 91 ARG A CA 1
ATOM 679 C C . ARG A 1 91 ? -13.569 -6.976 15.229 1.00 96.88 91 ARG A C 1
ATOM 681 O O . ARG A 1 91 ? -12.727 -7.186 14.355 1.00 96.88 91 ARG A O 1
ATOM 688 N N . LYS A 1 92 ? -13.436 -7.401 16.485 1.00 95.44 92 LYS A N 1
ATOM 689 C CA . LYS A 1 92 ? -12.357 -8.271 16.965 1.00 95.44 92 LYS A CA 1
ATOM 690 C C . LYS A 1 92 ? -12.844 -9.719 16.961 1.00 95.44 92 LYS A C 1
ATOM 692 O O . LYS A 1 92 ? -13.939 -9.998 17.438 1.00 95.44 92 LYS A O 1
ATOM 697 N N . ALA A 1 93 ? -12.030 -10.628 16.445 1.00 91.25 93 ALA A N 1
ATOM 698 C CA . ALA A 1 93 ? -12.245 -12.069 16.507 1.00 91.25 93 ALA A CA 1
ATOM 699 C C . ALA A 1 93 ? -10.975 -12.766 17.009 1.00 91.25 93 ALA A C 1
ATOM 701 O O . ALA A 1 93 ? -9.894 -12.173 17.016 1.00 91.25 93 ALA A O 1
ATOM 702 N N . ARG A 1 94 ? -11.095 -14.027 17.434 1.00 87.44 94 ARG A N 1
ATOM 703 C CA . ARG A 1 94 ? -9.913 -14.877 17.619 1.00 87.44 94 ARG A CA 1
ATOM 704 C C . ARG A 1 94 ? -9.301 -15.170 16.260 1.00 87.44 94 ARG A C 1
ATOM 706 O O . ARG A 1 94 ? -10.030 -15.329 15.283 1.00 87.44 94 ARG A O 1
ATOM 713 N N . ALA A 1 95 ? -7.982 -15.230 16.207 1.00 82.69 95 ALA A N 1
ATOM 714 C CA . ALA A 1 95 ? -7.313 -15.600 14.981 1.00 82.69 95 ALA A CA 1
ATOM 715 C C . ALA A 1 95 ? -7.463 -17.087 14.660 1.00 82.69 95 ALA A C 1
ATOM 717 O O . ALA A 1 95 ? -7.542 -17.916 15.564 1.00 82.69 95 ALA A O 1
ATOM 718 N N . GLU A 1 96 ? -7.460 -17.404 13.367 1.00 78.25 96 GLU A N 1
ATOM 719 C CA . GLU A 1 96 ? -7.563 -18.776 12.858 1.00 78.25 96 GLU A CA 1
ATOM 720 C C . GLU A 1 96 ? -6.296 -19.599 13.142 1.00 78.25 96 GLU A C 1
ATOM 722 O O . GLU A 1 96 ? -6.374 -20.797 13.390 1.00 78.25 96 GLU A O 1
ATOM 727 N N . ASP A 1 97 ? -5.135 -18.945 13.138 1.00 77.62 97 ASP A N 1
ATOM 728 C CA . ASP A 1 97 ? -3.795 -19.516 13.311 1.00 77.62 97 ASP A CA 1
ATOM 729 C C . ASP A 1 97 ? -3.301 -19.509 14.771 1.00 77.62 97 ASP A C 1
ATOM 731 O O . ASP A 1 97 ? -2.473 -20.333 15.150 1.00 77.62 97 ASP A O 1
ATOM 735 N N . ASP A 1 98 ? -3.818 -18.602 15.604 1.00 77.81 98 ASP A N 1
ATOM 736 C CA . ASP A 1 98 ? -3.535 -18.539 17.043 1.00 77.81 98 ASP A CA 1
ATOM 737 C C . ASP A 1 98 ? -4.765 -18.040 17.808 1.00 77.81 98 ASP A C 1
ATOM 739 O O . ASP A 1 98 ? -5.045 -16.842 17.873 1.00 77.81 98 ASP A O 1
ATOM 743 N N . GLY A 1 99 ? -5.483 -18.956 18.462 1.00 72.19 99 GLY A N 1
ATOM 744 C CA . GLY A 1 99 ? -6.696 -18.636 19.220 1.00 72.19 99 GLY A CA 1
ATOM 745 C C . GLY A 1 99 ? -6.491 -17.671 20.399 1.00 72.19 99 GLY A C 1
ATOM 746 O O . GLY A 1 99 ? -7.478 -17.181 20.955 1.00 72.19 99 GLY A O 1
ATOM 747 N N . ARG A 1 100 ? -5.239 -17.382 20.788 1.00 75.25 100 ARG A N 1
ATOM 748 C CA . ARG A 1 100 ? -4.900 -16.351 21.785 1.00 75.25 100 ARG A CA 1
ATOM 749 C C . ARG A 1 100 ? -4.704 -14.972 21.160 1.00 75.25 100 ARG A C 1
ATOM 751 O O . ARG A 1 100 ? -4.819 -13.967 21.860 1.00 75.25 100 ARG A O 1
ATOM 758 N N . ALA A 1 101 ? -4.429 -14.909 19.862 1.00 81.44 101 ALA A N 1
ATOM 759 C CA . ALA A 1 101 ? -4.250 -13.663 19.145 1.00 81.44 101 ALA A CA 1
ATOM 760 C C . ALA A 1 101 ? -5.596 -13.074 18.695 1.00 81.44 101 ALA A C 1
ATOM 762 O O . ALA A 1 101 ? -6.544 -13.779 18.348 1.00 81.44 101 ALA A O 1
ATOM 763 N N . THR A 1 102 ? -5.671 -11.742 18.681 1.00 87.56 102 THR A N 1
ATOM 764 C CA . THR A 1 102 ? -6.825 -11.011 18.145 1.00 87.56 102 THR A CA 1
ATOM 765 C C . THR A 1 102 ? -6.616 -10.711 16.665 1.00 87.56 102 THR A C 1
ATOM 767 O O . THR A 1 102 ? -5.563 -10.209 16.263 1.00 87.56 102 THR A O 1
ATOM 770 N N . ALA A 1 103 ? -7.642 -10.977 15.868 1.00 92.81 103 ALA A N 1
ATOM 771 C CA . ALA A 1 103 ? -7.733 -10.625 14.464 1.00 92.81 103 ALA A CA 1
ATOM 772 C C . ALA A 1 103 ? -8.822 -9.562 14.258 1.00 92.81 103 ALA A C 1
ATOM 774 O O . ALA A 1 103 ? -9.880 -9.596 14.891 1.00 92.81 103 ALA A O 1
ATOM 775 N N . LEU A 1 104 ? -8.534 -8.588 13.403 1.00 95.81 104 LEU A N 1
ATOM 776 C CA . LEU A 1 104 ? -9.404 -7.462 13.093 1.00 95.81 104 LEU A CA 1
ATOM 777 C C . LEU A 1 104 ? -10.060 -7.690 11.738 1.00 95.81 104 LEU A C 1
ATOM 779 O O . LEU A 1 104 ? -9.384 -8.064 10.780 1.00 95.81 104 LEU A O 1
ATOM 783 N N . HIS A 1 105 ? -11.364 -7.451 11.676 1.00 95.88 105 HIS A N 1
ATOM 784 C CA . HIS A 1 105 ? -12.164 -7.565 10.461 1.00 95.88 105 HIS A CA 1
ATOM 785 C C . HIS A 1 105 ? -13.055 -6.341 10.320 1.00 95.88 105 HIS A C 1
ATOM 787 O O . HIS A 1 105 ? -13.498 -5.783 11.329 1.00 95.88 105 HIS A O 1
ATOM 793 N N . LEU A 1 106 ? -13.382 -5.982 9.082 1.00 97.50 106 LEU A N 1
ATOM 794 C CA . LEU A 1 106 ? -14.502 -5.087 8.836 1.00 97.50 106 LEU A CA 1
ATOM 795 C C . LEU A 1 106 ? -15.812 -5.757 9.277 1.00 97.50 106 LEU A C 1
ATOM 797 O O . LEU A 1 106 ? -15.961 -6.985 9.271 1.00 97.50 106 LEU A O 1
ATOM 801 N N . THR A 1 107 ? -16.750 -4.936 9.730 1.00 97.56 107 THR A N 1
ATOM 802 C CA . THR A 1 107 ? -18.168 -5.305 9.775 1.00 97.56 107 THR A CA 1
ATOM 803 C C . THR A 1 107 ? -18.798 -5.024 8.405 1.00 97.56 107 THR A C 1
ATOM 805 O O . THR A 1 107 ? -18.193 -4.301 7.612 1.00 97.56 107 THR A O 1
ATOM 808 N N . PRO A 1 108 ? -20.027 -5.494 8.126 1.00 97.12 108 PRO A N 1
ATOM 809 C CA . PRO A 1 108 ? -20.732 -5.103 6.903 1.00 97.12 108 PRO A CA 1
ATOM 810 C C . PRO A 1 108 ? -20.857 -3.580 6.734 1.00 97.12 108 PRO A C 1
ATOM 812 O O . PRO A 1 108 ? -20.875 -3.069 5.620 1.00 97.12 108 PRO A O 1
ATOM 815 N N . ASP A 1 109 ? -20.941 -2.831 7.835 1.00 97.69 109 ASP A N 1
ATOM 816 C CA . ASP A 1 109 ? -21.000 -1.366 7.814 1.00 97.69 109 ASP A CA 1
ATOM 817 C C . ASP A 1 109 ? -19.621 -0.768 7.510 1.00 97.69 109 ASP A C 1
ATOM 819 O O . ASP A 1 109 ? -19.507 0.154 6.702 1.00 97.69 109 ASP A O 1
ATOM 823 N N . GLY A 1 110 ? -18.564 -1.348 8.090 1.00 97.31 110 GLY A N 1
ATOM 824 C CA . GLY A 1 110 ? -17.177 -1.021 7.770 1.00 97.31 110 GLY A CA 1
ATOM 825 C C . GLY A 1 110 ? -16.817 -1.268 6.307 1.00 97.31 110 GLY A C 1
ATOM 826 O O . GLY A 1 110 ? -16.141 -0.434 5.714 1.00 97.31 110 GLY A O 1
ATOM 827 N N . GLU A 1 111 ? -17.306 -2.357 5.710 1.00 96.62 111 GLU A N 1
ATOM 828 C CA . GLU A 1 111 ? -17.138 -2.659 4.281 1.00 96.62 111 GLU A CA 1
ATOM 829 C C . GLU A 1 111 ? -17.765 -1.567 3.410 1.00 96.62 111 GLU A C 1
ATOM 831 O O . GLU A 1 111 ? -17.080 -1.001 2.562 1.00 96.62 111 GLU A O 1
ATOM 836 N N . ARG A 1 112 ? -19.010 -1.158 3.697 1.00 96.62 112 ARG A N 1
ATOM 837 C CA . ARG A 1 112 ? -19.679 -0.065 2.961 1.00 96.62 112 ARG A CA 1
ATOM 838 C C . ARG A 1 112 ? -18.968 1.282 3.105 1.00 96.62 112 ARG A C 1
ATOM 840 O O . ARG A 1 112 ? -19.010 2.113 2.198 1.00 96.62 112 ARG A O 1
ATOM 847 N N . VAL A 1 113 ? -18.346 1.557 4.253 1.00 96.56 113 VAL A N 1
ATOM 848 C CA . VAL A 1 113 ? -17.515 2.761 4.428 1.00 96.56 113 VAL A CA 1
ATOM 849 C C . VAL A 1 113 ? -16.217 2.647 3.626 1.00 96.56 113 VAL A C 1
ATOM 851 O O . VAL A 1 113 ? -15.867 3.585 2.913 1.00 96.56 113 VAL A O 1
ATOM 854 N N . ALA A 1 114 ? -15.526 1.507 3.698 1.00 95.19 114 ALA A N 1
ATOM 855 C CA . ALA A 1 114 ? -14.291 1.261 2.955 1.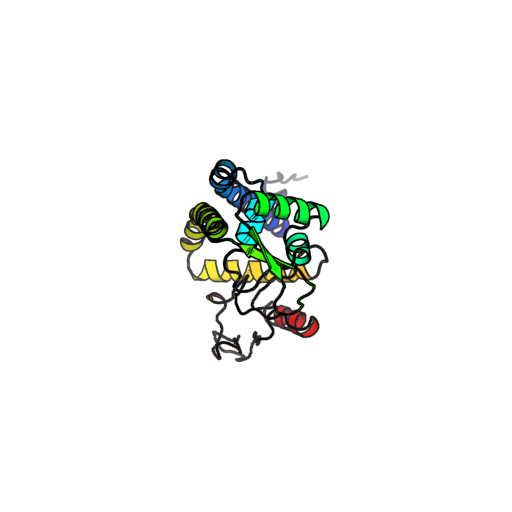00 95.19 114 ALA A CA 1
ATOM 856 C C . ALA A 1 114 ? -14.509 1.339 1.434 1.00 95.19 114 ALA A C 1
ATOM 858 O O . ALA A 1 114 ? -13.705 1.943 0.727 1.00 95.19 114 ALA A O 1
ATOM 859 N N . GLU A 1 115 ? -15.625 0.810 0.927 1.00 94.56 115 GLU A N 1
ATOM 860 C CA . GLU A 1 115 ? -16.028 0.940 -0.478 1.00 94.56 115 GLU A CA 1
ATOM 861 C C . GLU A 1 115 ? -16.196 2.401 -0.888 1.00 94.56 115 GLU A C 1
ATOM 863 O O . GLU A 1 115 ? -15.628 2.823 -1.893 1.00 94.56 115 GLU A O 1
ATOM 868 N N . ARG A 1 116 ? -16.906 3.210 -0.092 1.00 94.56 116 ARG A N 1
ATOM 869 C CA . ARG A 1 116 ? -17.060 4.649 -0.365 1.00 94.56 116 ARG A CA 1
ATOM 870 C C . ARG A 1 116 ? -15.723 5.390 -0.345 1.00 94.56 116 ARG A C 1
ATOM 872 O O . ARG A 1 116 ? -15.496 6.237 -1.207 1.00 94.56 116 ARG A O 1
ATOM 879 N N . LEU A 1 117 ? -14.830 5.050 0.588 1.00 92.31 117 LEU A N 1
ATOM 880 C CA . LEU A 1 117 ? -13.464 5.584 0.627 1.00 92.31 117 LEU A CA 1
ATOM 881 C C . LEU A 1 117 ? -12.680 5.218 -0.643 1.00 92.31 117 LEU A C 1
ATOM 883 O O . LEU A 1 117 ? -12.037 6.086 -1.227 1.00 92.31 117 LEU A O 1
ATOM 887 N N . GLY A 1 118 ? -12.780 3.970 -1.110 1.00 90.44 118 GLY A N 1
ATOM 888 C CA . GLY A 1 118 ? -12.172 3.528 -2.368 1.00 90.44 118 GLY A CA 1
ATOM 889 C C . GLY A 1 118 ? -12.756 4.242 -3.590 1.00 90.44 118 GLY A C 1
ATOM 890 O O . GLY A 1 118 ? -12.016 4.744 -4.432 1.00 90.44 118 GLY A O 1
ATOM 891 N N . HIS A 1 119 ? -14.081 4.388 -3.663 1.00 91.75 119 HIS A N 1
ATOM 892 C CA . HIS A 1 119 ? -14.743 5.134 -4.735 1.00 91.75 119 HIS A CA 1
ATOM 893 C C . HIS A 1 119 ? -14.320 6.606 -4.779 1.00 91.75 119 HIS A C 1
ATOM 895 O O . HIS A 1 119 ? -14.176 7.162 -5.871 1.00 91.75 119 HIS A O 1
ATOM 901 N N . ALA A 1 120 ? -14.054 7.228 -3.628 1.00 91.19 120 ALA A N 1
ATOM 902 C CA . ALA A 1 120 ? -13.533 8.592 -3.566 1.00 91.19 120 ALA A CA 1
ATOM 903 C C . ALA A 1 120 ? -12.144 8.737 -4.217 1.00 91.19 120 ALA A C 1
ATOM 905 O O . ALA A 1 120 ? -11.770 9.837 -4.616 1.00 91.19 120 ALA A O 1
ATOM 906 N N . LEU A 1 121 ? -11.401 7.638 -4.388 1.00 89.69 121 LEU A N 1
ATOM 907 C CA . LEU A 1 121 ? -10.117 7.599 -5.094 1.00 89.69 121 LEU A CA 1
ATOM 908 C C . LEU A 1 121 ? -10.238 7.282 -6.5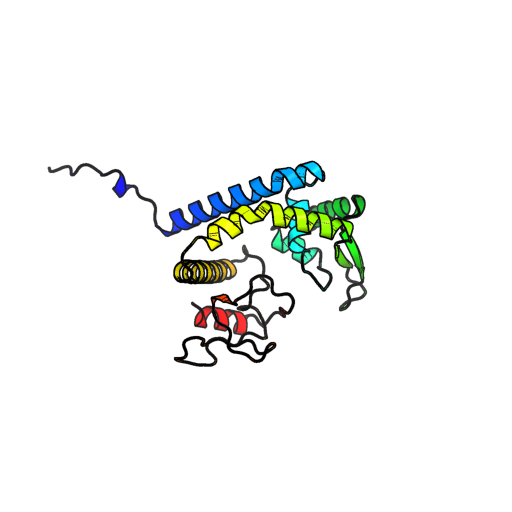93 1.00 89.69 121 LEU A C 1
ATOM 910 O O . LEU A 1 121 ? -9.240 7.361 -7.308 1.00 89.69 121 LEU A O 1
ATOM 914 N N . SER A 1 122 ? -11.441 7.015 -7.113 1.00 91.38 122 SER A N 1
ATOM 915 C CA . SER A 1 122 ? -11.656 6.653 -8.526 1.00 91.38 122 SER A CA 1
ATOM 916 C C . SER A 1 122 ? -11.146 7.699 -9.528 1.00 91.38 122 SER A C 1
ATOM 918 O O . SER A 1 122 ? -10.815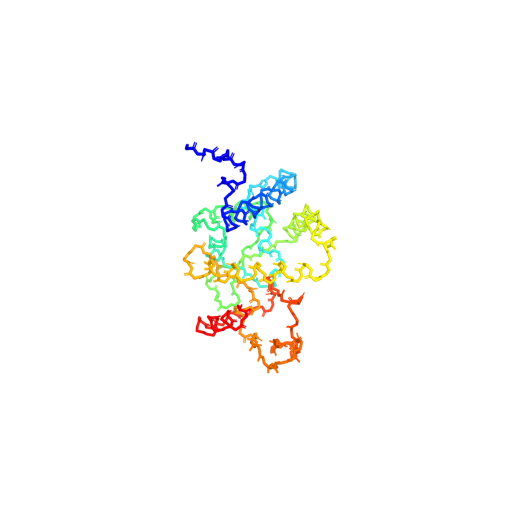 7.365 -10.665 1.00 91.38 122 SER A O 1
ATOM 920 N N . PHE A 1 123 ? -11.033 8.976 -9.140 1.00 92.00 123 PHE A N 1
ATOM 921 C CA . PHE A 1 123 ? -10.423 10.009 -9.986 1.00 92.00 123 PHE A CA 1
ATOM 922 C C . PHE A 1 123 ? -8.950 9.705 -10.309 1.00 92.00 123 PHE A C 1
ATOM 924 O O . PHE A 1 123 ? -8.488 10.025 -11.406 1.00 92.00 123 PHE A O 1
ATOM 931 N N . ALA A 1 124 ? -8.218 9.089 -9.377 1.00 91.88 124 ALA A N 1
ATOM 932 C CA . ALA A 1 124 ? -6.817 8.731 -9.550 1.00 91.88 124 ALA A CA 1
ATOM 933 C C . ALA A 1 124 ? -6.667 7.516 -10.469 1.00 91.88 124 ALA A C 1
ATOM 935 O O . ALA A 1 124 ? -5.848 7.552 -11.389 1.00 91.88 124 ALA A O 1
ATOM 936 N N . ASP A 1 125 ? -7.522 6.505 -10.296 1.00 90.69 125 ASP A N 1
ATOM 937 C CA . ASP A 1 125 ? -7.601 5.356 -11.204 1.00 90.69 125 ASP A CA 1
ATOM 938 C C . ASP A 1 125 ? -7.932 5.816 -12.629 1.00 90.69 125 ASP A C 1
ATOM 940 O O . ASP A 1 125 ? -7.269 5.436 -13.596 1.00 90.69 125 ASP A O 1
ATOM 944 N N . ASN A 1 126 ? -8.896 6.731 -12.761 1.00 94.25 126 ASN A N 1
ATOM 945 C CA . ASN A 1 126 ? -9.249 7.343 -14.037 1.00 94.25 126 ASN A CA 1
ATOM 946 C C . ASN A 1 126 ? -8.070 8.109 -14.654 1.00 94.25 126 ASN A C 1
ATOM 948 O O . ASN A 1 126 ? -7.846 8.007 -15.860 1.00 94.25 126 ASN A O 1
ATOM 952 N N . ALA A 1 127 ? -7.299 8.857 -13.860 1.00 95.19 127 ALA A N 1
ATOM 953 C CA . ALA A 1 127 ? -6.112 9.556 -14.346 1.00 95.19 127 ALA A CA 1
ATOM 954 C C . ALA A 1 127 ? -5.036 8.577 -14.847 1.00 95.19 127 ALA A C 1
ATOM 956 O O . ALA A 1 127 ? -4.500 8.773 -15.937 1.00 95.19 127 ALA A O 1
ATOM 957 N N . ALA A 1 128 ? -4.769 7.500 -14.101 1.00 94.50 128 ALA A N 1
ATOM 958 C CA . ALA A 1 128 ? -3.821 6.462 -14.504 1.00 94.50 128 ALA A CA 1
ATOM 959 C C . ALA A 1 128 ? -4.277 5.728 -15.779 1.00 94.50 128 ALA A C 1
ATOM 961 O O . ALA A 1 128 ? -3.474 5.524 -16.689 1.00 94.50 128 ALA A O 1
ATOM 962 N N . SER A 1 129 ? -5.572 5.411 -15.890 1.00 94.94 129 SER A N 1
ATOM 963 C CA . SER A 1 129 ? -6.148 4.691 -17.039 1.00 94.94 129 SER A CA 1
ATOM 964 C C . SER A 1 129 ? -6.070 5.458 -18.365 1.00 94.94 129 SER A C 1
ATOM 966 O O . SER A 1 129 ? -6.083 4.850 -19.433 1.00 94.94 129 SER A O 1
ATOM 968 N N . ARG A 1 130 ? -5.964 6.794 -18.310 1.00 96.94 130 ARG A N 1
ATOM 969 C CA . ARG A 1 130 ? -5.835 7.665 -19.492 1.00 96.94 130 ARG A CA 1
ATOM 970 C C . AR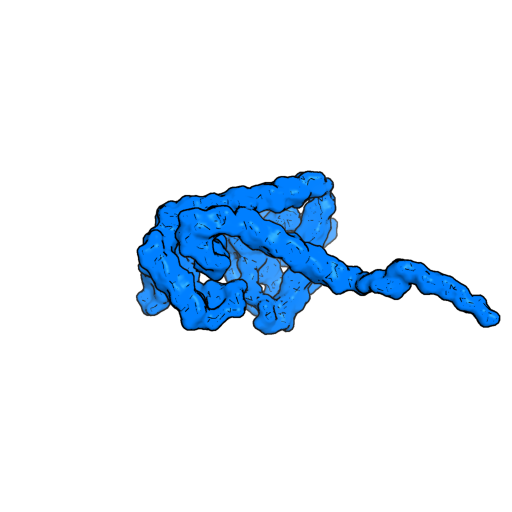G A 1 130 ? -4.429 7.676 -20.085 1.00 96.94 130 ARG A C 1
ATOM 972 O O . ARG A 1 130 ? -4.252 8.173 -21.195 1.00 96.94 130 ARG A O 1
ATOM 979 N N . LEU A 1 131 ? -3.431 7.166 -19.364 1.00 97.00 131 LEU A N 1
ATOM 980 C CA . LEU A 1 131 ? -2.086 7.008 -19.905 1.00 97.00 131 LEU A CA 1
ATOM 981 C C . LEU A 1 131 ? -2.069 5.868 -20.936 1.00 97.00 131 LEU A C 1
ATOM 983 O O . LEU A 1 131 ? -2.795 4.887 -20.768 1.00 97.00 131 LEU A O 1
ATOM 987 N N . PRO A 1 132 ? -1.216 5.925 -21.974 1.00 97.56 132 PRO A N 1
ATOM 988 C CA . PRO A 1 132 ? -0.990 4.782 -22.854 1.00 97.56 132 PRO A CA 1
ATOM 989 C C . PRO A 1 132 ? -0.612 3.530 -22.052 1.00 97.56 132 PRO A C 1
ATOM 991 O O . PRO A 1 132 ? 0.158 3.617 -21.094 1.00 97.56 132 PRO A O 1
ATOM 994 N N . SER A 1 133 ? -1.098 2.355 -22.460 1.00 93.44 133 SER A N 1
ATOM 995 C CA . SER A 1 133 ? -0.877 1.092 -21.731 1.00 93.44 133 SER A CA 1
ATOM 996 C C . SER A 1 133 ? 0.605 0.807 -21.459 1.00 93.44 133 SER A C 1
ATOM 998 O O . SER A 1 133 ? 0.970 0.433 -20.346 1.00 93.44 133 SER A O 1
ATOM 1000 N N . GLY A 1 134 ? 1.481 1.073 -22.433 1.00 93.94 134 GLY A N 1
ATOM 1001 C CA . GLY A 1 134 ? 2.931 0.951 -22.259 1.00 93.94 134 GLY A CA 1
ATOM 1002 C C . GLY A 1 134 ? 3.484 1.854 -21.150 1.00 93.94 134 GLY A C 1
ATOM 1003 O O . GLY A 1 134 ? 4.318 1.414 -20.362 1.00 93.94 134 GLY A O 1
ATOM 1004 N N . GLN A 1 135 ? 2.978 3.085 -21.024 1.00 95.56 135 GLN A N 1
ATOM 1005 C CA . GLN A 1 135 ? 3.391 4.015 -19.971 1.00 95.56 135 GLN A CA 1
ATOM 1006 C C . GLN A 1 135 ? 2.857 3.593 -18.596 1.00 95.56 135 GLN A C 1
ATOM 1008 O O . GLN A 1 135 ? 3.574 3.726 -17.607 1.00 95.56 135 GLN A O 1
ATOM 1013 N N . GLN A 1 136 ? 1.643 3.036 -18.525 1.00 94.69 136 GLN A N 1
ATOM 1014 C CA . GLN A 1 136 ? 1.109 2.472 -17.279 1.00 94.69 136 GLN A CA 1
ATOM 1015 C C . GLN A 1 136 ? 2.006 1.339 -16.763 1.00 94.69 136 GLN A C 1
ATOM 1017 O O . GLN A 1 136 ? 2.405 1.346 -15.600 1.00 94.69 136 GLN A O 1
ATOM 1022 N N . VAL A 1 137 ? 2.390 0.406 -17.643 1.00 92.81 137 VAL A N 1
ATOM 1023 C CA . VAL A 1 137 ? 3.271 -0.720 -17.295 1.00 92.81 137 VAL A CA 1
ATOM 1024 C C . VAL A 1 137 ? 4.667 -0.237 -16.892 1.00 92.81 137 VAL A C 1
ATOM 1026 O O . VAL A 1 137 ? 5.216 -0.715 -15.898 1.00 92.81 137 VAL A O 1
ATOM 1029 N N . GLN A 1 138 ? 5.240 0.737 -17.606 1.00 93.81 138 GLN A N 1
ATOM 1030 C CA . GLN A 1 138 ? 6.529 1.338 -17.239 1.00 93.81 138 GLN A CA 1
ATOM 1031 C C . GLN A 1 138 ? 6.475 2.035 -15.875 1.00 93.81 138 GLN A C 1
ATOM 1033 O O . GLN A 1 138 ? 7.368 1.836 -15.050 1.00 93.81 138 GLN A O 1
ATOM 1038 N N . MET A 1 139 ? 5.418 2.808 -15.608 1.00 94.44 139 MET A N 1
ATOM 1039 C CA . MET A 1 139 ? 5.234 3.487 -14.326 1.00 94.44 139 MET A CA 1
ATOM 1040 C C . MET A 1 139 ? 5.068 2.480 -13.186 1.00 94.44 139 MET A C 1
ATOM 1042 O O . MET A 1 139 ? 5.750 2.598 -12.171 1.00 94.44 139 MET A O 1
ATOM 1046 N N . LEU A 1 140 ? 4.233 1.453 -13.372 1.00 92.12 140 LEU A N 1
ATOM 1047 C CA . LEU A 1 140 ? 4.046 0.378 -12.396 1.00 92.12 140 LEU A CA 1
ATOM 1048 C C . LEU A 1 140 ? 5.369 -0.337 -12.092 1.00 92.12 140 LEU A C 1
ATOM 1050 O O . LEU A 1 140 ? 5.716 -0.538 -10.930 1.00 92.12 140 LEU A O 1
ATOM 1054 N N . THR A 1 141 ? 6.147 -0.653 -13.131 1.00 91.44 141 THR A N 1
ATOM 1055 C CA . THR A 1 141 ? 7.479 -1.260 -12.992 1.00 91.44 141 THR A CA 1
ATOM 1056 C C . THR A 1 141 ? 8.412 -0.370 -12.173 1.00 91.44 141 THR A C 1
ATOM 1058 O O . THR A 1 141 ? 9.054 -0.845 -11.236 1.00 91.44 141 THR A O 1
ATOM 1061 N N . GLY A 1 142 ? 8.470 0.928 -12.491 1.00 93.06 142 GLY A N 1
ATOM 1062 C CA . GLY A 1 142 ? 9.282 1.901 -11.758 1.00 93.06 142 GLY A CA 1
ATOM 1063 C C . GLY A 1 142 ? 8.884 2.017 -10.285 1.00 93.06 142 GLY A C 1
ATOM 1064 O O . GLY A 1 142 ? 9.757 2.056 -9.420 1.00 93.06 142 GLY A O 1
ATOM 1065 N N . LEU A 1 143 ? 7.582 1.997 -9.985 1.00 92.00 143 LEU A N 1
ATOM 1066 C CA . LEU A 1 143 ? 7.072 2.017 -8.613 1.00 92.00 143 LEU A CA 1
ATOM 1067 C C . LEU A 1 143 ? 7.452 0.750 -7.840 1.00 92.00 143 LEU A C 1
ATOM 1069 O O . LEU A 1 143 ? 7.909 0.861 -6.706 1.00 92.00 143 LEU A O 1
ATOM 1073 N N . PHE A 1 144 ? 7.344 -0.439 -8.443 1.00 89.19 144 PHE A N 1
ATOM 1074 C CA . PHE A 1 144 ? 7.808 -1.677 -7.806 1.00 89.19 144 PHE A CA 1
ATOM 1075 C C . PHE A 1 144 ? 9.314 -1.652 -7.524 1.00 89.19 144 PHE A C 1
ATOM 1077 O O . PHE A 1 144 ? 9.727 -2.045 -6.435 1.00 89.19 144 PHE A O 1
ATOM 1084 N N . LYS A 1 145 ? 10.134 -1.150 -8.457 1.00 88.69 145 LYS A N 1
ATOM 1085 C CA . LYS A 1 145 ? 11.584 -0.999 -8.243 1.00 88.69 145 LYS A CA 1
ATOM 1086 C C . LYS A 1 145 ? 11.893 -0.006 -7.119 1.00 88.69 145 LYS A C 1
ATOM 1088 O O . LYS A 1 145 ? 12.727 -0.290 -6.267 1.00 88.69 145 LYS A O 1
ATOM 1093 N N . LEU A 1 146 ? 11.181 1.120 -7.062 1.00 90.12 146 LEU A N 1
ATOM 1094 C CA . LEU A 1 146 ? 11.331 2.092 -5.977 1.00 90.12 146 LEU A CA 1
ATOM 1095 C C . LEU A 1 146 ? 10.929 1.498 -4.618 1.00 90.12 146 LEU A C 1
ATOM 1097 O O . LEU A 1 146 ? 11.640 1.681 -3.634 1.00 90.12 146 LEU A O 1
ATOM 1101 N N . ILE A 1 147 ? 9.823 0.753 -4.566 1.00 86.88 147 ILE A N 1
ATOM 1102 C CA . ILE A 1 147 ? 9.393 0.014 -3.372 1.00 86.88 147 ILE A CA 1
ATOM 1103 C C . ILE A 1 147 ? 10.471 -0.984 -2.935 1.00 86.88 147 ILE A C 1
ATOM 1105 O O . ILE A 1 147 ? 10.762 -1.069 -1.745 1.00 86.88 147 ILE A O 1
ATOM 1109 N N . ALA A 1 148 ? 11.085 -1.704 -3.877 1.00 82.75 148 ALA A N 1
ATOM 1110 C CA . ALA A 1 148 ? 12.161 -2.647 -3.587 1.00 82.75 148 ALA A CA 1
ATOM 1111 C C . ALA A 1 148 ? 13.353 -1.962 -2.901 1.00 82.75 148 ALA A C 1
ATOM 1113 O O . ALA A 1 148 ? 13.874 -2.476 -1.914 1.00 82.75 148 ALA A O 1
ATOM 1114 N N . GLU A 1 149 ? 13.760 -0.784 -3.386 1.00 85.88 149 GLU A N 1
ATOM 1115 C CA . GLU A 1 149 ? 14.820 0.012 -2.755 1.00 85.88 149 GLU A CA 1
ATOM 1116 C C . GLU A 1 149 ? 14.414 0.505 -1.361 1.00 85.88 149 GLU A C 1
ATOM 1118 O O . GLU A 1 149 ? 15.206 0.426 -0.423 1.00 85.88 149 GLU A O 1
ATOM 1123 N N . LEU A 1 150 ? 13.167 0.954 -1.188 1.00 85.12 150 LEU A N 1
ATOM 1124 C CA . LEU A 1 150 ? 12.662 1.412 0.110 1.00 85.12 150 LEU A CA 1
ATOM 1125 C C . LEU A 1 150 ? 12.582 0.278 1.142 1.00 85.12 150 LEU A C 1
ATOM 1127 O O . LEU A 1 150 ? 12.882 0.508 2.314 1.00 85.12 150 LEU A O 1
ATOM 1131 N N . GLN A 1 151 ? 12.242 -0.942 0.720 1.00 79.62 151 GLN A N 1
ATOM 1132 C CA . GLN A 1 151 ? 12.191 -2.129 1.583 1.00 79.62 151 GLN A CA 1
ATOM 1133 C C . GLN A 1 151 ? 13.562 -2.593 2.088 1.00 79.62 151 GLN A C 1
ATOM 1135 O O . GLN A 1 151 ? 13.620 -3.351 3.051 1.00 79.62 151 GLN A O 1
ATOM 1140 N N . LYS A 1 152 ? 14.670 -2.120 1.501 1.00 78.19 152 LYS A N 1
ATOM 1141 C CA . LYS A 1 152 ? 16.016 -2.330 2.068 1.00 78.19 152 LYS A CA 1
ATOM 1142 C C . LYS A 1 152 ? 16.259 -1.495 3.329 1.00 78.19 152 LYS A C 1
ATOM 1144 O O . LYS A 1 152 ? 17.292 -1.648 3.973 1.00 78.19 152 LYS A O 1
ATOM 1149 N N . THR A 1 153 ? 15.342 -0.587 3.658 1.00 77.75 153 THR A N 1
ATOM 1150 C CA . THR A 1 153 ? 15.401 0.262 4.848 1.00 77.75 153 THR A CA 1
ATOM 1151 C C . THR A 1 153 ? 14.338 -0.169 5.856 1.00 77.75 153 THR A C 1
ATOM 1153 O O . THR A 1 153 ? 13.244 -0.570 5.469 1.00 77.75 153 THR A O 1
ATOM 1156 N N . ASP A 1 154 ? 14.590 0.033 7.152 1.00 69.19 154 ASP A N 1
ATOM 1157 C CA . ASP A 1 154 ? 13.613 -0.258 8.220 1.00 69.19 154 ASP A CA 1
ATOM 1158 C C . ASP A 1 154 ? 12.370 0.659 8.202 1.00 69.19 154 ASP A C 1
ATOM 1160 O O . ASP A 1 154 ? 11.510 0.584 9.079 1.00 69.19 154 ASP A O 1
ATOM 1164 N N . ARG A 1 155 ? 12.279 1.576 7.231 1.00 70.81 155 ARG A N 1
ATOM 1165 C CA . ARG A 1 155 ? 11.223 2.592 7.143 1.00 70.81 155 ARG A CA 1
ATOM 1166 C C . ARG A 1 155 ? 10.010 2.141 6.346 1.00 70.81 155 ARG A C 1
ATOM 1168 O O . ARG A 1 155 ? 8.991 2.824 6.393 1.00 70.81 155 ARG A O 1
ATOM 1175 N N . PHE A 1 156 ? 10.120 1.054 5.586 1.00 75.62 156 PHE A N 1
ATOM 1176 C CA . PHE A 1 156 ? 9.060 0.626 4.687 1.00 75.62 156 PHE A CA 1
ATOM 1177 C C . PHE A 1 156 ? 8.443 -0.689 5.178 1.00 75.62 156 PHE A C 1
ATOM 1179 O O . PHE A 1 156 ? 9.158 -1.685 5.305 1.00 75.62 156 PHE A O 1
ATOM 1186 N N . PRO A 1 157 ? 7.133 -0.724 5.477 1.00 76.88 157 PRO A N 1
ATOM 1187 C CA . PRO A 1 157 ? 6.504 -1.930 5.986 1.00 76.88 157 PRO A CA 1
ATOM 1188 C C . PRO A 1 157 ? 6.482 -3.029 4.917 1.00 76.88 157 PRO A C 1
ATOM 1190 O O . PRO A 1 157 ? 6.441 -2.768 3.712 1.00 76.88 157 PRO A O 1
ATOM 1193 N N . GLU A 1 158 ? 6.487 -4.287 5.354 1.00 75.31 158 GLU A N 1
ATOM 1194 C CA . GLU A 1 158 ? 6.334 -5.422 4.444 1.00 75.31 158 GLU A CA 1
ATOM 1195 C C . GLU A 1 158 ? 5.034 -5.285 3.638 1.00 75.31 158 GLU A C 1
ATOM 1197 O O . GLU A 1 158 ? 3.944 -5.147 4.202 1.00 75.31 158 GLU A O 1
ATOM 1202 N N . LEU A 1 159 ? 5.151 -5.345 2.310 1.00 78.75 159 LEU A N 1
ATOM 1203 C CA . LEU A 1 159 ? 4.003 -5.356 1.406 1.00 78.75 159 LEU A CA 1
ATOM 1204 C C . LEU A 1 159 ? 3.656 -6.773 0.993 1.00 78.75 159 LEU A C 1
ATOM 1206 O O . LEU A 1 159 ? 4.536 -7.587 0.710 1.00 78.75 159 LEU A O 1
ATOM 1210 N N . ARG A 1 160 ? 2.358 -7.010 0.814 1.00 85.81 160 ARG A N 1
ATOM 1211 C CA . ARG A 1 160 ? 1.804 -8.199 0.156 1.00 85.81 160 ARG A CA 1
ATOM 1212 C C . ARG A 1 160 ? 1.900 -8.079 -1.366 1.00 85.81 160 ARG A C 1
ATOM 1214 O O . ARG A 1 160 ? 0.896 -8.051 -2.073 1.00 85.81 160 ARG A O 1
ATOM 1221 N N . ALA A 1 161 ? 3.116 -7.927 -1.872 1.00 90.06 161 ALA A N 1
ATOM 1222 C CA . ALA A 1 161 ? 3.396 -7.808 -3.296 1.00 90.06 161 ALA A CA 1
ATOM 1223 C C . ALA A 1 161 ? 3.712 -9.179 -3.903 1.00 90.06 161 ALA A C 1
ATOM 1225 O O . ALA A 1 161 ? 4.255 -10.046 -3.222 1.00 90.06 161 ALA A O 1
ATOM 1226 N N . CYS A 1 162 ? 3.458 -9.370 -5.202 1.00 92.50 162 CYS A N 1
ATOM 1227 C CA . CYS A 1 162 ? 3.908 -10.582 -5.902 1.00 92.50 162 CYS A CA 1
ATOM 1228 C C . CYS A 1 162 ? 5.394 -10.881 -5.632 1.00 92.50 162 CYS A C 1
ATOM 1230 O O . CYS A 1 162 ? 5.742 -12.012 -5.336 1.00 92.50 162 CYS A O 1
ATOM 1232 N N . LEU A 1 163 ? 6.252 -9.862 -5.613 1.00 89.69 163 LEU A N 1
ATOM 1233 C CA . LEU A 1 163 ? 7.702 -10.013 -5.441 1.00 89.69 163 LEU A CA 1
ATOM 1234 C C . LEU A 1 163 ? 8.131 -10.510 -4.045 1.00 89.69 163 LEU A C 1
ATOM 1236 O O . LEU A 1 163 ? 9.205 -11.093 -3.908 1.00 89.69 163 LEU A O 1
ATOM 1240 N N . SER A 1 164 ? 7.272 -10.366 -3.032 1.00 90.88 164 SER A N 1
ATOM 1241 C CA . SER A 1 164 ? 7.465 -10.911 -1.679 1.00 90.88 164 SER A CA 1
ATOM 1242 C C . SER A 1 164 ? 6.634 -12.175 -1.411 1.00 90.88 164 SER A C 1
ATOM 1244 O O . SER A 1 164 ? 6.539 -12.617 -0.266 1.00 90.88 164 SER A O 1
ATOM 1246 N N . CYS A 1 165 ? 5.994 -12.745 -2.436 1.00 94.12 165 CYS A N 1
ATOM 1247 C CA . CYS A 1 165 ? 5.119 -13.907 -2.315 1.00 94.12 165 CYS A CA 1
ATOM 1248 C C . CYS A 1 165 ? 5.885 -15.216 -2.546 1.00 94.12 165 CYS A C 1
ATOM 1250 O O . CYS A 1 165 ? 6.636 -15.326 -3.516 1.00 94.12 165 CYS A O 1
ATOM 1252 N N . ARG A 1 166 ? 5.613 -16.255 -1.747 1.00 95.75 166 ARG A N 1
ATOM 1253 C CA . ARG A 1 166 ? 6.172 -17.611 -1.943 1.00 95.75 166 ARG A CA 1
ATOM 1254 C C . ARG A 1 166 ? 5.798 -18.237 -3.290 1.00 95.75 166 ARG A C 1
ATOM 1256 O O . ARG A 1 166 ? 6.448 -19.173 -3.737 1.00 95.75 166 ARG A O 1
ATOM 1263 N N . HIS A 1 167 ? 4.701 -17.776 -3.897 1.00 96.38 167 HIS A N 1
ATOM 1264 C CA . HIS A 1 167 ? 4.187 -18.302 -5.161 1.00 96.38 167 HIS A CA 1
ATOM 1265 C C . HIS A 1 167 ? 4.824 -17.636 -6.380 1.00 96.38 167 HIS A C 1
ATOM 1267 O O . HIS A 1 167 ? 4.573 -18.066 -7.502 1.00 96.38 167 HIS A O 1
ATOM 1273 N N . PHE A 1 168 ? 5.593 -16.564 -6.195 1.00 96.19 168 PHE A N 1
ATOM 1274 C CA . PHE A 1 168 ? 6.188 -15.844 -7.306 1.00 96.19 168 PHE A CA 1
ATOM 1275 C C . PHE A 1 168 ? 7.519 -16.464 -7.717 1.00 96.19 168 PHE A C 1
ATOM 1277 O O . PHE A 1 168 ? 8.461 -16.547 -6.931 1.00 96.19 168 PHE A O 1
ATOM 1284 N N . GLU A 1 169 ? 7.596 -16.853 -8.984 1.00 95.50 169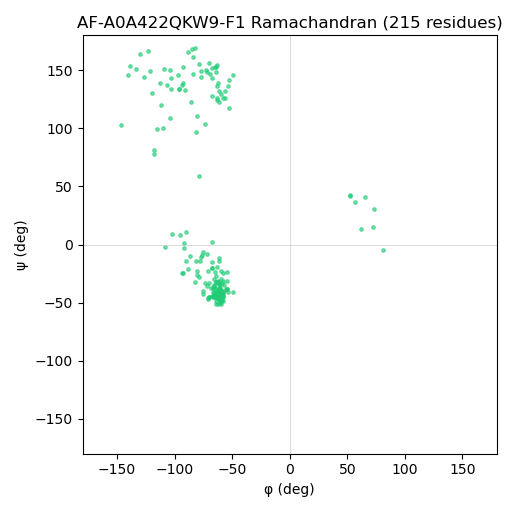 GLU A N 1
ATOM 1285 C CA . GLU A 1 169 ? 8.793 -17.407 -9.601 1.00 95.50 169 GLU A CA 1
ATOM 1286 C C . GLU A 1 169 ? 9.336 -16.385 -10.603 1.00 95.50 169 GLU A C 1
ATOM 1288 O O . GLU A 1 169 ? 8.821 -16.213 -11.715 1.00 95.50 169 GLU A O 1
ATOM 1293 N N . ALA A 1 170 ? 10.368 -15.658 -10.176 1.00 93.81 170 ALA A N 1
ATOM 1294 C CA . ALA A 1 170 ? 10.997 -14.628 -10.984 1.00 93.81 170 ALA A CA 1
ATOM 1295 C C . ALA A 1 170 ? 11.729 -15.249 -12.187 1.00 93.81 170 ALA A C 1
ATOM 1297 O O . ALA A 1 170 ? 12.558 -16.137 -12.003 1.00 93.81 170 ALA A O 1
ATOM 1298 N N . ASN A 1 171 ? 11.455 -14.760 -13.404 1.00 94.12 171 ASN A N 1
ATOM 1299 C CA . ASN A 1 171 ? 12.140 -15.172 -14.633 1.00 94.12 171 ASN A CA 1
ATOM 1300 C C . ASN A 1 171 ? 12.176 -16.700 -14.863 1.00 94.12 171 ASN A C 1
ATOM 1302 O O . ASN A 1 171 ? 13.189 -17.256 -15.282 1.00 94.12 171 ASN A O 1
ATOM 1306 N N . LYS A 1 172 ? 11.060 -17.387 -14.584 1.00 96.00 172 LYS A N 1
ATOM 1307 C CA . LYS A 1 172 ? 10.878 -18.822 -14.855 1.00 96.00 172 LYS A CA 1
ATOM 1308 C C . LYS A 1 172 ? 11.026 -19.175 -16.338 1.00 96.00 172 LYS A C 1
ATOM 1310 O O . LYS A 1 172 ? 11.439 -20.289 -16.652 1.00 96.00 172 LYS A O 1
ATOM 1315 N N . TYR A 1 173 ? 10.702 -18.242 -17.233 1.00 95.06 173 TYR A N 1
ATOM 1316 C CA . TYR A 1 173 ? 10.797 -18.411 -18.685 1.00 95.06 173 TYR A CA 1
ATOM 1317 C C . TYR A 1 173 ? 11.797 -17.407 -19.291 1.00 95.06 173 TYR A C 1
ATOM 1319 O O . TYR A 1 173 ? 11.379 -16.394 -19.858 1.00 95.06 173 TYR A O 1
ATOM 1327 N N . PRO A 1 174 ? 13.118 -17.645 -19.172 1.00 93.56 174 PRO A N 1
ATOM 1328 C CA . PRO A 1 174 ? 14.127 -16.734 -19.704 1.00 93.56 174 PRO A CA 1
ATOM 1329 C C . PRO A 1 174 ? 13.952 -16.471 -21.203 1.00 93.56 174 PRO A C 1
ATOM 1331 O O . PRO A 1 174 ? 13.798 -17.400 -21.992 1.00 93.56 174 PRO A O 1
ATOM 1334 N N . GLY A 1 175 ? 13.995 -15.196 -21.593 1.00 90.94 175 GLY A N 1
ATOM 1335 C CA . GLY A 1 175 ? 13.857 -14.761 -22.988 1.00 90.94 175 GLY A CA 1
ATOM 1336 C C . GLY A 1 175 ? 12.418 -14.686 -23.511 1.00 90.94 175 GLY A C 1
ATOM 1337 O O . GLY A 1 175 ? 12.218 -14.215 -24.628 1.00 90.94 175 GLY A O 1
ATOM 1338 N N . ALA A 1 176 ? 11.417 -15.103 -22.729 1.00 93.31 176 ALA A N 1
ATOM 1339 C CA . ALA A 1 176 ? 10.011 -14.906 -23.074 1.00 93.31 176 ALA A CA 1
ATOM 1340 C C . ALA A 1 176 ? 9.551 -13.468 -22.773 1.00 93.31 176 ALA A C 1
ATOM 1342 O O . ALA A 1 176 ? 10.072 -12.813 -21.871 1.00 93.31 176 ALA A O 1
ATOM 1343 N N . GLU A 1 177 ? 8.514 -13.003 -23.478 1.00 89.62 177 GLU A N 1
ATOM 1344 C CA . GLU A 1 177 ? 7.876 -11.698 -23.230 1.00 89.62 177 GLU A CA 1
ATOM 1345 C C . GLU A 1 177 ? 7.260 -11.608 -21.821 1.00 89.62 177 GLU A C 1
ATOM 1347 O O . GLU A 1 177 ? 7.259 -10.551 -21.191 1.00 89.62 177 GLU A O 1
ATOM 1352 N N . VAL A 1 178 ? 6.782 -12.743 -21.298 1.00 92.88 178 VAL A N 1
ATOM 1353 C CA . VAL A 1 178 ? 6.226 -12.879 -19.948 1.00 92.88 178 VAL A CA 1
ATOM 1354 C C . VAL A 1 178 ? 7.082 -13.867 -19.148 1.00 92.88 178 VAL A C 1
ATOM 1356 O O . VAL A 1 178 ? 6.751 -15.051 -19.061 1.00 92.88 178 VAL A O 1
ATOM 1359 N N . PRO A 1 179 ? 8.216 -13.413 -18.587 1.00 93.50 179 PRO A N 1
ATOM 1360 C CA . PRO A 1 179 ? 9.202 -14.316 -18.009 1.00 93.50 179 PRO A CA 1
ATOM 1361 C C . PRO A 1 179 ? 8.838 -14.796 -16.597 1.00 93.50 179 PRO A C 1
ATOM 1363 O O . PRO A 1 179 ? 9.334 -15.831 -16.156 1.00 93.50 179 PRO A O 1
ATOM 1366 N N . HIS A 1 180 ? 7.997 -14.068 -15.858 1.00 95.69 180 HIS A N 1
ATOM 1367 C CA . HIS A 1 180 ? 7.613 -14.431 -14.491 1.00 95.69 180 HIS A CA 1
ATOM 1368 C C . HIS A 1 180 ? 6.458 -15.433 -14.469 1.00 95.69 180 HIS A C 1
ATOM 1370 O O . HIS A 1 180 ? 5.712 -15.569 -15.438 1.00 95.69 180 HIS A O 1
ATOM 1376 N N . HIS A 1 181 ? 6.280 -16.114 -13.342 1.00 97.00 181 HIS A N 1
ATOM 1377 C CA . HIS A 1 181 ? 5.214 -17.093 -13.164 1.00 97.00 181 HIS A CA 1
ATOM 1378 C C . HIS A 1 181 ? 4.611 -17.011 -11.761 1.00 97.00 181 HIS A C 1
ATOM 1380 O O . HIS A 1 181 ? 5.307 -16.732 -10.782 1.00 97.00 181 HIS A O 1
ATOM 1386 N N . CYS A 1 182 ? 3.306 -17.266 -11.665 1.00 97.75 182 CYS A N 1
ATOM 1387 C CA . CYS A 1 182 ? 2.620 -17.458 -10.393 1.00 97.75 182 CYS A CA 1
ATOM 1388 C C . CYS A 1 182 ? 2.348 -18.949 -10.186 1.00 97.75 182 CYS A C 1
ATOM 1390 O O . CYS A 1 182 ? 1.477 -19.514 -10.843 1.00 97.75 182 CYS A O 1
ATOM 1392 N N . ALA A 1 183 ? 3.055 -19.584 -9.252 1.00 97.69 183 ALA A N 1
ATOM 1393 C CA . ALA A 1 183 ? 2.909 -21.004 -8.935 1.00 97.69 183 ALA A CA 1
ATOM 1394 C C . ALA A 1 183 ? 1.525 -21.372 -8.379 1.00 97.69 183 ALA A C 1
ATOM 1396 O O . ALA A 1 183 ? 1.088 -22.501 -8.565 1.00 97.69 183 ALA A O 1
ATOM 1397 N N . LEU A 1 184 ? 0.824 -20.429 -7.740 1.00 96.81 184 LEU A N 1
ATOM 1398 C CA . LEU A 1 184 ? -0.541 -20.648 -7.255 1.00 96.81 184 LEU A CA 1
ATOM 1399 C C . LEU A 1 184 ? -1.549 -20.754 -8.406 1.00 96.81 184 LEU A C 1
ATOM 1401 O O . LEU A 1 184 ? -2.406 -21.628 -8.400 1.00 96.81 184 LEU A O 1
ATOM 1405 N N . VAL A 1 185 ? -1.448 -19.852 -9.386 1.00 96.56 185 VAL A N 1
ATOM 1406 C CA . VAL A 1 185 ? -2.340 -19.835 -10.559 1.00 96.56 185 VAL A CA 1
ATOM 1407 C C . VAL A 1 185 ? -1.891 -20.866 -11.603 1.00 96.56 185 VAL A C 1
ATOM 1409 O O . VAL A 1 185 ? -2.706 -21.346 -12.383 1.00 96.56 185 VAL A O 1
ATOM 1412 N N . GLY A 1 186 ? -0.602 -21.215 -11.621 1.00 97.12 186 GLY A N 1
ATOM 1413 C CA . GLY A 1 186 ? -0.012 -22.122 -12.604 1.00 97.12 186 GLY A CA 1
ATOM 1414 C C . GLY A 1 186 ? 0.145 -21.493 -13.991 1.00 97.12 186 GLY A C 1
ATOM 1415 O O . GLY A 1 186 ? 0.024 -22.199 -14.989 1.00 97.12 186 GLY A O 1
ATOM 1416 N N . ALA A 1 187 ? 0.364 -20.174 -14.067 1.00 96.69 187 ALA A N 1
ATOM 1417 C CA . ALA A 1 187 ? 0.417 -19.439 -15.330 1.00 96.69 187 ALA A CA 1
ATOM 1418 C C . ALA A 1 187 ? 1.542 -18.383 -15.381 1.00 96.69 187 ALA A C 1
ATOM 1420 O O . ALA A 1 187 ? 1.942 -17.853 -14.331 1.00 96.69 187 ALA A O 1
ATOM 1421 N N . PRO A 1 188 ? 2.035 -18.037 -16.593 1.00 97.00 188 PRO A N 1
ATOM 1422 C CA . PRO A 1 188 ? 2.887 -16.869 -16.803 1.00 97.00 188 PRO A CA 1
ATOM 1423 C C . PRO A 1 188 ? 2.236 -15.594 -16.251 1.00 97.00 188 PRO A C 1
ATOM 1425 O O . PRO A 1 188 ? 1.040 -15.364 -16.430 1.00 97.00 188 PRO A O 1
ATOM 1428 N N . LEU A 1 189 ? 3.028 -14.767 -15.570 1.00 96.06 189 LEU A N 1
ATOM 1429 C CA . LEU A 1 189 ? 2.578 -13.569 -14.868 1.00 96.06 189 LEU A CA 1
ATOM 1430 C C . LEU A 1 189 ? 3.179 -12.313 -15.520 1.00 96.06 189 LEU A C 1
ATOM 1432 O O . LEU A 1 189 ? 4.338 -11.986 -15.249 1.00 96.06 189 LEU A O 1
ATOM 1436 N N . PRO A 1 190 ? 2.431 -11.596 -16.378 1.00 93.56 190 PRO A N 1
ATOM 1437 C CA . PRO A 1 190 ? 2.914 -10.351 -16.965 1.00 93.56 190 PRO A CA 1
ATOM 1438 C C . PRO A 1 190 ? 2.987 -9.244 -15.912 1.00 93.56 190 PRO A C 1
ATOM 1440 O O . PRO A 1 190 ? 2.258 -9.261 -14.920 1.00 93.56 190 PRO A O 1
ATOM 1443 N N . ILE A 1 191 ? 3.835 -8.240 -16.151 1.00 91.31 191 ILE A N 1
ATOM 1444 C CA . ILE A 1 191 ? 4.002 -7.095 -15.240 1.00 91.31 191 ILE A CA 1
ATOM 1445 C C . ILE A 1 191 ? 2.664 -6.395 -14.970 1.00 91.31 191 ILE A C 1
ATOM 1447 O O . ILE A 1 191 ? 2.384 -6.024 -13.834 1.00 91.31 191 ILE A O 1
ATOM 1451 N N . SER A 1 192 ? 1.808 -6.272 -15.987 1.00 91.62 192 SER A N 1
ATOM 1452 C CA . SER A 1 192 ? 0.465 -5.687 -15.872 1.00 91.62 192 SER A CA 1
ATOM 1453 C C . SER A 1 192 ? -0.469 -6.442 -14.917 1.00 91.62 192 SER A C 1
ATOM 1455 O O . SER A 1 192 ? -1.508 -5.909 -14.546 1.00 91.62 192 SER A O 1
ATOM 1457 N N . PHE A 1 193 ? -0.122 -7.671 -14.525 1.00 94.00 193 PHE A N 1
ATOM 1458 C CA . PHE A 1 193 ? -0.893 -8.507 -13.604 1.00 94.00 193 PHE A CA 1
ATOM 1459 C C . PHE A 1 193 ? -0.215 -8.628 -12.231 1.00 94.00 193 PHE A C 1
ATOM 1461 O O . PHE A 1 193 ? -0.774 -9.271 -11.337 1.00 94.00 193 PHE A O 1
ATOM 1468 N N . LEU A 1 194 ? 0.967 -8.028 -12.032 1.00 92.50 194 LEU A N 1
ATOM 1469 C CA . LEU A 1 194 ? 1.588 -7.965 -10.711 1.00 92.50 194 LEU A CA 1
ATOM 1470 C C . LEU A 1 194 ? 0.678 -7.202 -9.755 1.00 92.50 194 LEU A C 1
ATOM 1472 O O . LEU A 1 194 ? 0.190 -6.115 -10.052 1.00 92.50 194 LEU A O 1
ATOM 1476 N N . ARG A 1 195 ? 0.472 -7.784 -8.579 1.00 91.31 195 ARG A N 1
ATOM 1477 C CA . ARG A 1 195 ? -0.412 -7.240 -7.555 1.00 91.31 195 ARG A CA 1
ATOM 1478 C C . ARG A 1 195 ? 0.396 -6.662 -6.407 1.00 91.31 195 ARG A C 1
ATOM 1480 O O . ARG A 1 195 ? 1.351 -7.283 -5.931 1.00 91.31 195 ARG A O 1
ATOM 1487 N N . ILE A 1 196 ? -0.046 -5.501 -5.944 1.00 89.19 196 ILE A N 1
ATOM 1488 C CA . ILE A 1 196 ? 0.174 -5.032 -4.580 1.00 89.19 196 ILE A CA 1
ATOM 1489 C C . ILE A 1 196 ? -1.087 -5.405 -3.809 1.00 89.19 196 ILE A C 1
ATOM 1491 O O . ILE A 1 196 ? -2.197 -5.231 -4.300 1.00 89.19 196 ILE A O 1
ATOM 1495 N N . ASP A 1 197 ? -0.894 -5.968 -2.629 1.00 86.19 197 ASP A N 1
ATOM 1496 C CA . ASP A 1 197 ? -1.952 -6.435 -1.744 1.00 86.19 197 ASP A CA 1
ATOM 1497 C C . ASP A 1 197 ? -2.800 -7.610 -2.263 1.00 86.19 197 ASP A C 1
ATOM 1499 O O . ASP A 1 197 ? -4.012 -7.678 -2.075 1.00 86.19 197 ASP A O 1
ATOM 1503 N N . CYS A 1 198 ? -2.149 -8.591 -2.900 1.00 88.75 198 CYS A N 1
ATOM 1504 C CA . CYS A 1 198 ? -2.827 -9.802 -3.375 1.00 88.75 198 CYS A CA 1
ATOM 1505 C C . CYS A 1 198 ? -3.486 -10.579 -2.218 1.00 88.75 198 CYS A C 1
ATOM 1507 O O . CYS A 1 198 ? -2.808 -10.917 -1.248 1.00 88.75 198 CYS A O 1
ATOM 1509 N N . ALA A 1 199 ? -4.771 -10.937 -2.355 1.00 84.94 199 ALA A N 1
ATOM 1510 C CA . ALA A 1 199 ? -5.528 -11.719 -1.368 1.00 84.94 199 ALA A CA 1
ATOM 1511 C C . ALA A 1 199 ? -4.853 -13.056 -1.003 1.00 84.94 199 ALA A C 1
ATOM 1513 O O . ALA A 1 199 ? -4.794 -13.412 0.171 1.00 84.94 199 ALA A O 1
ATOM 1514 N N . GLU A 1 200 ? -4.256 -13.714 -1.997 1.00 89.75 200 GLU A N 1
ATOM 1515 C CA . GLU A 1 200 ? -3.582 -15.012 -1.871 1.00 89.75 200 GLU A CA 1
ATOM 1516 C C . GLU A 1 200 ? -2.087 -14.898 -1.524 1.00 89.75 200 GLU A C 1
ATOM 1518 O O . GLU A 1 200 ? -1.328 -15.854 -1.661 1.00 89.75 200 GLU A O 1
ATOM 1523 N N . HIS A 1 201 ? -1.608 -13.700 -1.169 1.00 91.69 201 HIS A N 1
ATOM 1524 C CA . HIS A 1 201 ? -0.207 -13.518 -0.800 1.00 91.69 201 HIS A CA 1
ATOM 1525 C C . HIS A 1 201 ? 0.135 -14.327 0.453 1.00 91.69 201 HIS A C 1
ATOM 1527 O O . HIS A 1 201 ? -0.482 -14.144 1.504 1.00 91.69 201 HIS A O 1
ATOM 1533 N N . GLU A 1 202 ? 1.176 -15.147 0.338 1.00 90.25 202 GLU A N 1
ATOM 1534 C CA . GLU A 1 202 ? 1.865 -15.765 1.463 1.00 90.25 202 GLU A CA 1
ATOM 1535 C C . GLU A 1 202 ? 3.333 -15.317 1.447 1.00 90.25 202 GLU A C 1
ATOM 1537 O O . GLU A 1 202 ? 3.975 -15.402 0.393 1.00 90.25 202 GLU A O 1
ATOM 1542 N N . PRO A 1 203 ? 3.884 -14.837 2.577 1.00 90.00 203 PRO A N 1
ATOM 1543 C CA . PRO A 1 203 ? 5.244 -14.318 2.620 1.00 90.00 203 PRO A CA 1
ATOM 1544 C C . PRO A 1 203 ? 6.266 -15.411 2.293 1.00 90.00 203 PRO A C 1
ATOM 1546 O O . PRO A 1 203 ? 6.174 -16.539 2.779 1.00 90.00 203 PRO A O 1
ATOM 1549 N N . THR A 1 204 ? 7.249 -15.062 1.465 1.00 92.56 204 THR A N 1
ATOM 1550 C CA . THR A 1 204 ? 8.444 -15.888 1.238 1.00 92.56 204 THR A CA 1
ATOM 1551 C C . THR A 1 204 ? 9.539 -15.550 2.251 1.00 92.56 204 THR A C 1
ATOM 1553 O O . THR A 1 204 ? 9.474 -14.524 2.926 1.00 92.56 204 THR A O 1
ATOM 1556 N N . ASP A 1 205 ? 10.565 -16.395 2.362 1.00 90.88 205 ASP A N 1
ATOM 1557 C CA . ASP A 1 205 ? 11.737 -16.083 3.180 1.00 90.88 205 ASP A CA 1
ATOM 1558 C C . ASP A 1 205 ? 12.518 -14.858 2.636 1.00 90.88 205 ASP A C 1
ATOM 1560 O O . ASP A 1 205 ? 12.514 -14.609 1.423 1.00 90.88 205 ASP A O 1
ATOM 1564 N N . PRO A 1 206 ? 13.233 -14.105 3.496 1.00 86.06 206 PRO A N 1
ATOM 1565 C CA . PRO A 1 206 ? 13.933 -12.884 3.088 1.00 86.06 206 PRO A CA 1
ATOM 1566 C C . PRO A 1 206 ? 14.967 -13.069 1.967 1.00 86.06 206 PRO A C 1
ATOM 1568 O O . PRO A 1 206 ? 15.159 -12.160 1.157 1.00 86.06 206 PRO A O 1
ATOM 1571 N N . VAL A 1 207 ? 15.620 -14.235 1.879 1.00 89.44 207 VAL A N 1
ATOM 1572 C CA . VAL A 1 207 ? 16.639 -14.508 0.849 1.00 89.44 207 VAL A CA 1
ATOM 1573 C C . VAL A 1 207 ? 15.973 -14.650 -0.516 1.00 89.44 207 VAL A C 1
ATOM 1575 O O . VAL A 1 207 ? 16.394 -14.019 -1.489 1.00 89.44 207 VAL A O 1
ATOM 1578 N N . THR A 1 208 ? 14.888 -15.423 -0.589 1.00 90.94 208 THR A N 1
ATOM 1579 C CA . THR A 1 208 ? 14.084 -15.545 -1.810 1.00 90.94 208 THR A CA 1
ATOM 1580 C C . THR A 1 208 ? 13.470 -14.208 -2.208 1.00 90.94 208 THR A C 1
ATOM 1582 O O . THR A 1 208 ? 13.501 -13.863 -3.389 1.00 90.94 208 THR A O 1
ATOM 1585 N N . GLN A 1 209 ? 12.974 -13.420 -1.248 1.00 88.12 209 GLN A N 1
ATOM 1586 C CA . GLN A 1 209 ? 12.449 -12.079 -1.517 1.00 88.12 209 GLN A CA 1
ATOM 1587 C C . GLN A 1 209 ? 13.524 -11.177 -2.141 1.00 88.12 209 GLN A C 1
ATOM 1589 O O . GLN A 1 209 ? 13.286 -10.568 -3.183 1.00 88.12 209 GLN A O 1
ATOM 1594 N N . GLN A 1 210 ? 14.726 -11.125 -1.558 1.00 85.44 210 GLN A N 1
ATOM 1595 C CA . GLN A 1 210 ? 15.833 -10.326 -2.091 1.00 85.44 210 GLN A CA 1
ATOM 1596 C C . GLN A 1 210 ? 16.234 -10.771 -3.503 1.00 85.44 210 GLN A C 1
ATOM 1598 O O . GLN A 1 210 ? 16.449 -9.931 -4.379 1.00 85.44 210 GLN A O 1
ATOM 1603 N N . ARG A 1 211 ? 16.275 -12.085 -3.752 1.00 89.50 211 ARG A N 1
ATOM 1604 C CA . ARG A 1 211 ? 16.531 -12.643 -5.086 1.00 89.50 211 ARG A CA 1
ATOM 1605 C C . ARG A 1 211 ? 15.445 -12.249 -6.087 1.00 89.50 211 ARG A C 1
ATOM 1607 O O . ARG A 1 211 ? 15.769 -11.842 -7.199 1.00 89.50 211 ARG A O 1
ATOM 1614 N N . ASN A 1 212 ? 14.172 -12.357 -5.708 1.00 90.69 212 ASN A N 1
ATOM 1615 C CA . ASN A 1 212 ? 13.044 -11.993 -6.565 1.00 90.69 212 ASN A CA 1
ATOM 1616 C C . ASN A 1 212 ? 13.113 -10.518 -6.971 1.00 90.69 212 ASN A C 1
ATOM 1618 O O . ASN A 1 212 ? 12.917 -10.202 -8.143 1.00 90.69 212 ASN A O 1
ATOM 1622 N N . TRP A 1 213 ? 13.454 -9.635 -6.029 1.00 85.88 213 TRP A N 1
ATOM 1623 C CA . TRP A 1 213 ? 13.676 -8.219 -6.312 1.00 85.88 213 TRP A CA 1
ATOM 1624 C C . TRP A 1 213 ? 14.855 -7.984 -7.253 1.00 85.88 213 TRP A C 1
ATOM 1626 O O . TRP A 1 213 ? 14.712 -7.220 -8.201 1.00 85.88 213 TRP A O 1
ATOM 1636 N N . ALA A 1 214 ? 15.987 -8.657 -7.039 1.00 85.75 214 ALA A N 1
ATOM 1637 C CA . ALA A 1 214 ? 17.169 -8.509 -7.887 1.00 85.75 214 ALA A CA 1
ATOM 1638 C C . ALA A 1 214 ? 16.941 -8.986 -9.332 1.00 85.75 214 ALA A C 1
ATOM 1640 O O . ALA A 1 214 ? 17.523 -8.427 -10.249 1.00 85.75 214 ALA A O 1
ATOM 1641 N N . ILE A 1 215 ? 16.100 -10.005 -9.536 1.00 87.31 215 ILE A N 1
ATOM 1642 C CA . ILE A 1 215 ? 15.747 -10.517 -10.872 1.00 87.31 215 ILE A CA 1
ATOM 1643 C C . ILE A 1 215 ? 14.700 -9.626 -11.563 1.00 87.31 215 ILE A C 1
ATOM 1645 O O . ILE A 1 215 ? 14.621 -9.601 -12.788 1.00 87.31 215 ILE A O 1
ATOM 1649 N N . PHE A 1 216 ? 13.862 -8.934 -10.789 1.00 83.12 216 PHE A N 1
ATOM 1650 C CA . PHE A 1 216 ? 12.855 -8.009 -11.312 1.00 83.12 216 PHE A CA 1
ATOM 1651 C C . PHE A 1 216 ? 13.420 -6.614 -11.645 1.00 83.12 216 PHE A C 1
ATOM 1653 O O . PHE A 1 216 ? 12.906 -5.938 -12.542 1.00 83.12 216 PHE A O 1
ATOM 1660 N N . ALA A 1 217 ? 14.430 -6.168 -10.889 1.00 64.19 217 ALA A N 1
ATOM 1661 C CA . ALA A 1 217 ? 15.159 -4.914 -11.095 1.00 64.19 217 ALA A CA 1
ATOM 1662 C C . ALA A 1 217 ? 15.944 -4.913 -12.414 1.00 64.19 217 ALA A C 1
ATOM 1664 O O . ALA A 1 217 ? 15.944 -3.836 -13.060 1.00 64.19 217 ALA A O 1
#

Nearest PDB structures (foldseek):
  5cyv-assembly1_B  TM=7.930E-01  e=1.848E-05  Rhodococcus jostii RHA1
  1lnw-assembly7_A  TM=7.271E-01  e=3.804E-05  Pseudomonas aeruginosa
  7kua-assembly1_A-2  TM=7.311E-01  e=9.782E-05  Pseudomonas putida
  5e1z-assembly1_B  TM=6.646E-01  e=1.443E-04  Dehalococcoides mccartyi BTF08
  6pcp-assembly2_C  TM=6.867E-01  e=4.147E-04  Bordetella pertussis

Solvent-accessible surface area (backbone atoms only — not comparable to full-atom values): 12242 Å² total; per-residue (Å²): 132,87,75,74,75,84,50,83,68,79,71,59,73,55,69,69,60,50,50,54,51,52,52,53,52,51,54,50,52,53,54,57,43,32,42,63,58,26,56,79,70,73,41,55,74,69,44,48,49,50,39,50,71,45,49,82,53,90,64,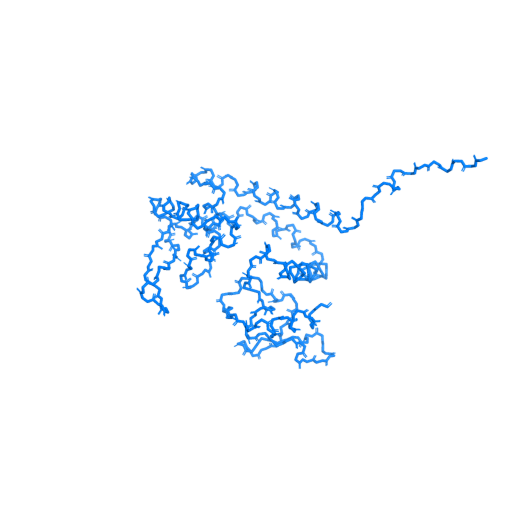62,43,44,63,70,55,52,10,46,71,70,73,49,52,60,66,61,39,49,53,42,50,50,52,32,37,76,69,54,27,34,44,81,42,64,27,94,91,40,74,87,41,63,12,41,38,61,29,80,61,19,46,58,51,27,50,52,41,53,58,44,43,45,67,56,55,54,56,54,66,70,44,57,69,69,55,44,45,51,50,51,51,51,50,53,48,51,48,53,61,44,55,77,37,97,84,42,57,91,64,44,26,46,59,37,18,62,41,46,38,65,57,72,37,77,93,48,98,46,22,25,29,31,65,80,81,70,41,72,40,43,78,86,69,62,39,76,65,42,79,84,55,45,82,40,58,72,68,60,26,53,50,30,44,64,72,72,102

Sequence (217 aa):
MDIQPETPWDSTPDVSARIVTAIGRIATVLRAGMWEVSTSEGLNPAQAEILHLLQHRTRGVRLSWLAKQLSISAASASDSVAALVNKGLVRKARAEDDGRATALHLTPDGERVAERLGHALSFADNAASRLPSGQQVQMLTGLFKLIAELQKTDRFPELRACLSCRHFEANKYPGAEVPHHCALVGAPLPISFLRIDCAEHEPTDPVTQQRNWAIFA